Protein AF-A0A1A0XZ67-F1 (afdb_monomer)

Radius of gyration: 32.76 Å; Cα contacts (8 Å, |Δi|>4): 86; chains: 1; bounding box: 98×60×72 Å

Mean predicted aligned error: 19.77 Å

pLDDT: mean 73.3, std 22.04, range [30.59, 96.31]

Sequence (179 aa):
MGDPKLPPEQWRPLFDKIGVEFGYRPLATRINMDHTKVRRILRGDRTSHEAIKELADGLGIDPTEVYRLRGEEPVEPFTLPDEAGRLTGSERRVIRAMVRALLDARESGNAVEATPQPRTPGEAAESEKTQAADGRDQRQADHDLAARDTGGISESEQTRRDMDQQGEAPDPDGPEDGA

Structure (mmCIF, N/CA/C/O backbone):
data_AF-A0A1A0XZ67-F1
#
_entry.id   AF-A0A1A0XZ67-F1
#
loop_
_atom_site.group_PDB
_atom_site.id
_atom_site.type_symbol
_atom_site.label_atom_id
_atom_site.label_alt_id
_atom_site.label_comp_id
_atom_site.label_asym_id
_atom_site.label_entity_id
_atom_site.label_seq_id
_atom_site.pdbx_PDB_ins_code
_atom_site.Cartn_x
_atom_site.Cartn_y
_atom_site.Cartn_z
_atom_site.occupancy
_atom_site.B_iso_or_equiv
_atom_site.auth_seq_id
_atom_site.auth_comp_id
_atom_site.auth_asym_id
_atom_site.auth_atom_id
_atom_site.pdbx_PDB_model_num
ATOM 1 N N . MET A 1 1 ? 25.247 3.964 -8.276 1.00 49.88 1 MET A N 1
ATOM 2 C CA . MET A 1 1 ? 23.987 4.717 -8.086 1.00 49.88 1 MET A CA 1
ATOM 3 C C . MET A 1 1 ? 23.167 4.542 -9.350 1.00 49.88 1 MET A C 1
ATOM 5 O O . MET A 1 1 ? 23.701 4.820 -10.414 1.00 49.88 1 MET A O 1
ATOM 9 N N . GLY A 1 2 ? 21.963 3.974 -9.255 1.00 61.69 2 GLY A N 1
ATOM 10 C CA . GLY A 1 2 ? 21.109 3.720 -10.424 1.00 61.69 2 GLY A CA 1
ATOM 11 C C . GLY A 1 2 ? 20.555 5.010 -11.035 1.00 61.69 2 GLY A C 1
ATOM 12 O O . GLY A 1 2 ? 20.489 6.035 -10.355 1.00 61.69 2 GLY A O 1
ATOM 13 N N . ASP A 1 3 ? 20.164 4.959 -12.310 1.00 72.56 3 ASP A N 1
ATOM 14 C CA . ASP A 1 3 ? 19.536 6.093 -12.992 1.00 72.56 3 ASP A CA 1
ATOM 15 C C . ASP A 1 3 ? 18.168 6.389 -12.347 1.00 72.56 3 ASP A C 1
ATOM 17 O O . ASP A 1 3 ? 17.294 5.519 -12.342 1.00 72.56 3 ASP A O 1
ATOM 21 N N . PRO A 1 4 ? 17.925 7.601 -11.812 1.00 75.75 4 PRO A N 1
ATOM 22 C CA . PRO A 1 4 ? 16.644 7.944 -11.206 1.00 75.75 4 PRO A CA 1
ATOM 23 C C . PRO A 1 4 ? 15.463 7.852 -12.189 1.00 75.75 4 PRO A C 1
ATOM 25 O O . PRO A 1 4 ? 14.312 7.772 -11.756 1.00 75.75 4 PRO A O 1
ATOM 28 N N . LYS A 1 5 ? 15.696 7.855 -13.500 1.00 83.50 5 LYS A N 1
ATOM 29 C CA . LYS A 1 5 ? 14.629 7.707 -14.496 1.00 83.50 5 LYS A CA 1
ATOM 30 C C . LYS A 1 5 ? 14.173 6.261 -14.677 1.00 83.50 5 LYS A C 1
ATOM 32 O O . LYS A 1 5 ? 13.098 6.051 -15.237 1.00 83.50 5 LYS A O 1
ATOM 37 N N . LEU A 1 6 ? 14.931 5.291 -14.164 1.00 90.12 6 LEU A N 1
ATOM 38 C CA . LEU A 1 6 ? 14.630 3.868 -14.270 1.00 90.12 6 LEU A CA 1
ATOM 39 C C . LEU A 1 6 ? 14.206 3.267 -12.922 1.00 90.12 6 LEU A C 1
ATOM 41 O O . LEU A 1 6 ? 14.553 3.806 -11.862 1.00 90.12 6 LEU A O 1
ATOM 45 N N . PRO A 1 7 ? 13.415 2.179 -12.936 1.00 92.06 7 PRO A N 1
ATOM 46 C CA . PRO A 1 7 ? 13.161 1.375 -11.748 1.00 92.06 7 PRO A CA 1
ATOM 47 C C . PRO A 1 7 ? 14.463 0.825 -11.141 1.00 92.06 7 PRO A C 1
ATOM 49 O O . PRO A 1 7 ? 15.448 0.659 -11.861 1.00 92.06 7 PRO A O 1
ATOM 52 N N . PRO A 1 8 ? 14.498 0.509 -9.833 1.00 92.69 8 PRO A N 1
ATOM 53 C CA . PRO A 1 8 ? 15.630 -0.212 -9.255 1.00 92.69 8 PRO A CA 1
ATOM 54 C C . PRO A 1 8 ? 15.841 -1.575 -9.934 1.00 92.69 8 PRO A C 1
ATOM 56 O O . PRO A 1 8 ? 14.882 -2.282 -10.237 1.00 92.69 8 PRO A O 1
ATOM 59 N N . GLU A 1 9 ? 17.099 -1.971 -10.138 1.00 92.88 9 GLU A N 1
ATOM 60 C CA . GLU A 1 9 ? 17.476 -3.181 -10.894 1.00 92.88 9 GLU A CA 1
ATOM 61 C C . GLU A 1 9 ? 16.879 -4.482 -10.335 1.00 92.88 9 GLU A C 1
ATOM 63 O O . GLU A 1 9 ? 1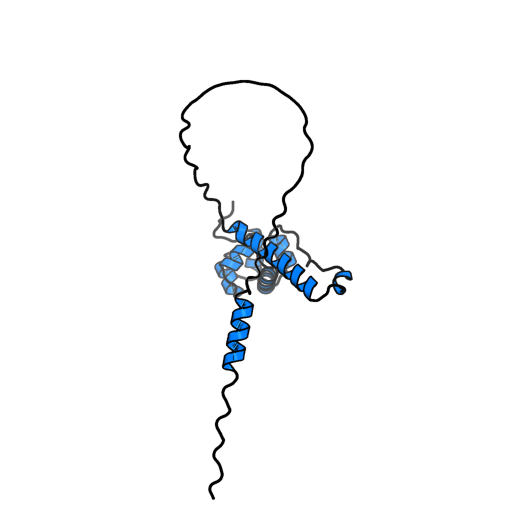6.603 -5.409 -11.091 1.00 92.88 9 GLU A O 1
ATOM 68 N N . GLN A 1 10 ? 16.594 -4.548 -9.031 1.00 92.94 10 GLN A N 1
ATOM 69 C CA . GLN A 1 10 ? 15.946 -5.713 -8.410 1.00 92.94 10 GLN A CA 1
ATOM 70 C C . GLN A 1 10 ? 14.553 -6.027 -8.983 1.00 92.94 10 GLN A C 1
ATOM 72 O O . GLN A 1 10 ? 14.088 -7.157 -8.868 1.00 92.94 10 GLN A O 1
ATOM 77 N N . TRP A 1 11 ? 13.907 -5.059 -9.641 1.00 94.06 11 TRP A N 1
ATOM 78 C CA . TRP A 1 11 ? 12.626 -5.251 -10.320 1.00 94.06 11 TRP A CA 1
ATOM 79 C C . TRP A 1 11 ? 12.764 -5.850 -11.721 1.00 94.06 11 TRP A C 1
ATOM 81 O O . TRP A 1 11 ? 11.788 -6.382 -12.244 1.00 94.06 11 TRP A O 1
ATOM 91 N N . ARG A 1 12 ? 13.951 -5.787 -12.338 1.00 94.25 12 ARG A N 1
ATOM 92 C CA . ARG A 1 12 ? 14.180 -6.175 -13.738 1.00 94.25 12 ARG A CA 1
ATOM 93 C C . ARG A 1 12 ? 13.675 -7.581 -14.095 1.00 94.25 12 ARG A C 1
ATOM 95 O O . ARG A 1 12 ? 12.972 -7.688 -15.096 1.00 94.25 12 ARG A O 1
ATOM 102 N N . PRO A 1 13 ? 13.879 -8.625 -13.264 1.00 94.31 13 PRO A N 1
ATOM 103 C CA . PRO A 1 13 ? 13.364 -9.961 -13.571 1.00 94.31 13 PRO A CA 1
ATOM 104 C C . PRO A 1 13 ? 11.838 -10.012 -13.734 1.00 94.31 13 PRO A C 1
ATOM 106 O O . PRO A 1 13 ? 11.321 -10.821 -14.501 1.00 94.31 13 PRO A O 1
ATOM 109 N N . LEU A 1 14 ? 11.101 -9.147 -13.027 1.00 94.06 14 LEU A N 1
ATOM 110 C CA . LEU A 1 14 ? 9.646 -9.076 -13.142 1.00 94.06 14 LEU A CA 1
ATOM 111 C C . LEU A 1 14 ? 9.210 -8.400 -14.441 1.00 94.06 14 LEU A C 1
ATOM 113 O O . LEU A 1 14 ? 8.242 -8.853 -15.043 1.00 94.06 14 LEU A O 1
ATOM 117 N N . PHE A 1 15 ? 9.938 -7.377 -14.896 1.00 94.31 15 PHE A N 1
ATOM 118 C CA . PHE A 1 15 ? 9.707 -6.728 -16.192 1.00 94.31 15 PHE A CA 1
ATOM 119 C C . PHE A 1 15 ? 9.935 -7.695 -17.355 1.00 94.31 15 PHE A C 1
ATOM 121 O O . PHE A 1 15 ? 9.087 -7.798 -18.244 1.00 94.31 15 PHE A O 1
ATOM 128 N N . ASP A 1 16 ? 11.029 -8.456 -17.297 1.00 94.00 16 ASP A N 1
ATOM 129 C CA . ASP A 1 16 ? 11.356 -9.466 -18.304 1.00 94.00 16 ASP A CA 1
ATOM 130 C C . ASP A 1 16 ? 10.282 -10.566 -18.343 1.00 94.00 16 ASP A C 1
ATOM 132 O O . ASP A 1 16 ? 9.821 -10.954 -19.417 1.00 94.00 16 ASP A O 1
ATOM 136 N N . LYS A 1 17 ? 9.807 -11.014 -17.171 1.00 92.56 17 LYS A N 1
ATOM 137 C CA . LYS A 1 17 ? 8.749 -12.031 -17.046 1.00 92.56 17 LYS A CA 1
ATOM 138 C C . LYS A 1 17 ? 7.426 -11.599 -17.684 1.00 92.56 17 LYS A C 1
ATOM 140 O O . LYS A 1 17 ? 6.750 -12.426 -18.292 1.00 92.56 17 LYS A O 1
ATOM 145 N N . ILE A 1 18 ? 7.038 -10.333 -17.534 1.00 91.88 18 ILE A N 1
ATOM 146 C CA . ILE A 1 18 ? 5.790 -9.804 -18.111 1.00 91.88 18 ILE A CA 1
ATOM 147 C C . ILE A 1 18 ? 5.964 -9.273 -19.543 1.00 91.88 18 ILE A C 1
ATOM 149 O O . ILE A 1 18 ? 4.979 -8.840 -20.145 1.00 91.88 18 ILE A O 1
ATOM 153 N N . GLY A 1 19 ? 7.189 -9.304 -20.081 1.00 92.38 19 GLY A N 1
ATOM 154 C CA . GLY A 1 19 ? 7.512 -8.872 -21.441 1.00 92.38 19 GLY A CA 1
ATOM 155 C C . GLY A 1 19 ? 7.352 -7.368 -21.667 1.00 92.38 19 GLY A C 1
ATOM 156 O O . GLY A 1 19 ? 6.900 -6.959 -22.735 1.00 92.38 19 GLY A O 1
ATOM 157 N N . VAL A 1 20 ? 7.667 -6.542 -20.665 1.00 93.94 20 VAL A N 1
ATOM 158 C CA . VAL A 1 20 ? 7.523 -5.078 -20.731 1.00 93.94 20 VAL A CA 1
ATOM 159 C C . VAL A 1 20 ? 8.888 -4.404 -20.680 1.00 93.94 20 VAL A C 1
ATOM 161 O O . VAL A 1 20 ? 9.771 -4.823 -19.936 1.00 93.94 20 VAL A O 1
ATOM 164 N N . GLU A 1 21 ? 9.049 -3.324 -21.447 1.00 94.62 21 GLU A N 1
ATOM 165 C CA . GLU A 1 21 ? 10.255 -2.496 -21.414 1.00 94.62 21 GLU A CA 1
ATOM 166 C C . GLU A 1 21 ? 10.559 -2.003 -19.989 1.00 94.62 21 GLU A C 1
ATOM 168 O O . GLU A 1 21 ? 9.669 -1.558 -19.259 1.00 94.62 21 GLU A O 1
ATOM 173 N N . PHE A 1 22 ? 11.832 -2.057 -19.595 1.00 94.81 22 PHE A N 1
ATOM 174 C CA . PHE A 1 22 ? 12.264 -1.654 -18.262 1.00 94.81 22 PHE A CA 1
ATOM 175 C C . PHE A 1 22 ? 12.096 -0.144 -18.045 1.00 94.81 22 PHE A C 1
ATOM 177 O O . PHE A 1 22 ? 12.939 0.663 -18.429 1.00 94.81 22 PHE A O 1
ATOM 184 N N . GLY A 1 23 ? 10.991 0.247 -17.410 1.00 94.44 23 GLY A N 1
ATOM 185 C CA . GLY A 1 23 ? 10.649 1.646 -17.184 1.00 94.44 23 GLY A CA 1
ATOM 186 C C . GLY A 1 23 ? 9.341 1.833 -16.416 1.00 94.44 23 GLY A C 1
ATOM 187 O O . GLY A 1 23 ? 8.429 1.015 -16.489 1.00 94.44 23 GLY A O 1
ATOM 188 N N . TYR A 1 24 ? 9.197 2.957 -15.710 1.00 94.81 24 TYR A N 1
ATOM 189 C CA . TYR A 1 24 ? 7.980 3.231 -14.932 1.00 94.81 24 TYR A CA 1
ATOM 190 C C . TYR A 1 24 ? 6.725 3.365 -15.805 1.00 94.81 24 TYR A C 1
ATOM 192 O O . TYR A 1 24 ? 5.672 2.846 -15.449 1.00 94.81 24 TYR A O 1
ATOM 200 N N . ARG A 1 25 ? 6.827 4.059 -16.947 1.00 94.81 25 ARG A N 1
ATOM 201 C CA . ARG A 1 25 ? 5.690 4.300 -17.852 1.00 94.81 25 ARG A CA 1
ATOM 202 C C . ARG A 1 25 ? 5.215 3.029 -18.568 1.00 94.81 25 ARG A C 1
ATOM 204 O O . ARG A 1 25 ? 4.017 2.773 -18.499 1.00 94.81 25 ARG A O 1
ATOM 211 N N . PRO A 1 26 ? 6.097 2.217 -19.187 1.00 94.81 26 PRO A N 1
ATOM 212 C CA . PRO A 1 26 ? 5.684 0.943 -19.774 1.00 94.81 26 PRO A CA 1
ATOM 213 C C . PRO A 1 26 ? 4.949 0.039 -18.778 1.00 94.81 26 PRO A C 1
ATOM 215 O O . PRO A 1 26 ? 3.885 -0.490 -19.099 1.00 94.81 26 PRO A O 1
ATOM 218 N N . LEU A 1 27 ? 5.462 -0.076 -17.545 1.00 95.00 27 LEU A N 1
ATOM 219 C CA . LEU A 1 27 ? 4.806 -0.858 -16.496 1.00 95.00 27 LEU A CA 1
ATOM 220 C C . LEU A 1 27 ? 3.437 -0.283 -16.127 1.00 95.00 27 LEU A C 1
ATOM 222 O O . LEU A 1 27 ? 2.455 -1.016 -16.111 1.00 95.00 27 LEU A O 1
ATOM 226 N N . ALA A 1 28 ? 3.368 1.024 -15.877 1.00 95.38 28 ALA A N 1
ATOM 227 C CA . ALA A 1 28 ? 2.136 1.732 -15.540 1.00 95.38 28 ALA A CA 1
ATOM 228 C C . ALA A 1 28 ? 1.026 1.502 -16.575 1.00 95.38 28 ALA A C 1
ATOM 230 O O . ALA A 1 28 ? -0.094 1.147 -16.214 1.00 95.38 28 ALA A O 1
ATOM 231 N N . THR A 1 29 ? 1.356 1.609 -17.865 1.00 95.62 29 THR A N 1
ATOM 232 C CA . THR A 1 29 ? 0.424 1.308 -18.958 1.00 95.62 29 THR A CA 1
ATOM 233 C C . THR A 1 29 ? 0.006 -0.162 -18.963 1.00 95.62 29 THR A C 1
ATOM 235 O O . THR A 1 29 ? -1.172 -0.454 -19.148 1.00 95.62 29 THR A O 1
ATOM 238 N N . ARG A 1 30 ? 0.937 -1.095 -18.725 1.00 94.06 30 ARG A N 1
ATOM 239 C CA . ARG A 1 30 ? 0.648 -2.537 -18.730 1.00 94.06 30 ARG A CA 1
ATOM 240 C C . ARG A 1 30 ? -0.345 -2.959 -17.646 1.00 94.06 30 ARG A C 1
ATOM 242 O O . ARG A 1 30 ? -1.133 -3.875 -17.893 1.00 94.06 30 ARG A O 1
ATOM 249 N N . ILE A 1 31 ? -0.258 -2.348 -16.467 1.00 93.94 31 ILE A N 1
ATOM 250 C CA . ILE A 1 31 ? -1.072 -2.695 -15.290 1.00 93.94 31 ILE A CA 1
ATOM 251 C C . ILE A 1 31 ? -2.217 -1.704 -15.041 1.00 93.94 31 ILE A C 1
ATOM 253 O O . ILE A 1 31 ? -2.934 -1.846 -14.059 1.00 93.94 31 ILE A O 1
ATOM 257 N N . ASN A 1 32 ? -2.391 -0.709 -15.920 1.00 94.31 32 ASN A N 1
ATOM 258 C CA . ASN A 1 32 ? -3.388 0.357 -15.798 1.00 94.31 32 ASN A CA 1
ATOM 259 C C . ASN A 1 32 ? -3.324 1.126 -14.459 1.00 94.31 32 ASN A C 1
ATOM 261 O O . ASN A 1 32 ? -4.346 1.442 -13.856 1.00 94.31 32 ASN A O 1
ATOM 265 N N . MET A 1 33 ? -2.112 1.441 -14.002 1.00 94.06 33 MET A N 1
ATOM 266 C CA . MET A 1 33 ? -1.864 2.225 -12.788 1.00 94.06 33 MET A CA 1
ATOM 267 C C . MET A 1 33 ? -1.212 3.561 -13.157 1.00 94.06 33 MET A C 1
ATOM 269 O O . MET A 1 33 ? -0.465 3.640 -14.128 1.00 94.06 33 MET A O 1
ATOM 273 N N . ASP A 1 34 ? -1.439 4.620 -12.374 1.00 94.44 34 ASP A N 1
ATOM 274 C CA . ASP A 1 34 ? -0.720 5.882 -12.575 1.00 94.44 34 ASP A CA 1
ATOM 275 C C . ASP A 1 34 ? 0.809 5.702 -12.454 1.00 94.44 34 ASP A C 1
ATOM 277 O O . ASP A 1 34 ? 1.326 5.098 -11.512 1.00 94.44 34 ASP A O 1
ATOM 281 N N . HIS A 1 35 ? 1.557 6.277 -13.397 1.00 93.19 35 HIS A N 1
ATOM 282 C CA . HIS A 1 35 ? 3.012 6.129 -13.466 1.00 93.19 35 HIS A CA 1
ATOM 283 C C . HIS A 1 35 ? 3.764 6.757 -12.284 1.00 93.19 35 HIS A C 1
ATOM 285 O O . HIS A 1 35 ? 4.846 6.284 -11.925 1.00 93.19 35 HIS A O 1
ATOM 291 N N . THR A 1 36 ? 3.206 7.800 -11.664 1.00 92.06 36 THR A N 1
ATOM 292 C CA . THR A 1 36 ? 3.773 8.413 -10.458 1.00 92.06 36 THR A CA 1
ATOM 293 C C . THR A 1 36 ? 3.568 7.483 -9.269 1.00 92.06 36 THR A C 1
ATOM 295 O O . THR A 1 36 ? 4.503 7.265 -8.499 1.00 92.06 36 THR A O 1
ATOM 298 N N . LYS A 1 37 ? 2.384 6.863 -9.164 1.00 93.31 37 LYS A N 1
ATOM 299 C CA . LYS A 1 37 ? 2.076 5.825 -8.167 1.00 93.31 37 LYS A CA 1
ATOM 300 C C . LYS A 1 37 ? 3.014 4.621 -8.307 1.00 93.31 37 LYS A C 1
ATOM 302 O O . LYS A 1 37 ? 3.632 4.233 -7.320 1.00 93.31 37 LYS A O 1
ATOM 307 N N . VAL A 1 38 ? 3.215 4.107 -9.524 1.00 94.62 38 VAL A N 1
ATOM 308 C CA . VAL A 1 38 ? 4.187 3.035 -9.817 1.00 94.62 38 VAL A CA 1
ATOM 309 C C . VAL A 1 38 ? 5.593 3.438 -9.371 1.00 94.62 38 VAL A C 1
ATOM 311 O O . VAL A 1 38 ? 6.228 2.722 -8.599 1.00 94.62 38 VAL A O 1
ATOM 314 N N . ARG A 1 39 ? 6.072 4.620 -9.781 1.00 93.56 39 ARG A N 1
ATOM 315 C CA . ARG A 1 39 ? 7.391 5.127 -9.376 1.00 93.56 39 ARG A CA 1
ATOM 316 C C . ARG A 1 39 ? 7.555 5.185 -7.858 1.00 93.56 39 ARG A C 1
ATOM 318 O O . ARG A 1 39 ? 8.607 4.786 -7.364 1.00 93.56 39 ARG A O 1
ATOM 325 N N . ARG A 1 40 ? 6.529 5.656 -7.146 1.00 92.25 40 ARG A N 1
ATOM 326 C CA . ARG A 1 40 ? 6.504 5.746 -5.682 1.00 92.25 40 ARG A CA 1
ATOM 327 C C . ARG A 1 40 ? 6.654 4.356 -5.055 1.00 92.25 40 ARG A C 1
ATOM 329 O O . ARG A 1 40 ? 7.550 4.134 -4.247 1.00 92.25 40 ARG A O 1
ATOM 336 N N . ILE A 1 41 ? 5.846 3.390 -5.497 1.00 94.12 41 ILE A N 1
ATOM 337 C CA . ILE A 1 41 ? 5.873 2.026 -4.948 1.00 94.12 41 ILE A CA 1
ATOM 338 C C . ILE A 1 41 ? 7.234 1.352 -5.184 1.00 94.12 41 ILE A C 1
ATOM 340 O O . ILE A 1 41 ? 7.833 0.852 -4.235 1.00 94.12 41 ILE A O 1
ATOM 344 N N . LEU A 1 42 ? 7.753 1.357 -6.419 1.00 93.62 42 LEU A N 1
ATOM 345 C CA . LEU A 1 42 ? 8.987 0.624 -6.756 1.00 93.62 42 LEU A CA 1
ATOM 346 C C . LEU A 1 42 ? 10.231 1.179 -6.049 1.00 93.62 42 LEU A C 1
ATOM 348 O O . LEU A 1 42 ? 11.219 0.462 -5.896 1.00 93.62 42 LEU A O 1
ATOM 352 N N . ARG A 1 43 ? 10.196 2.448 -5.633 1.00 90.69 43 ARG A N 1
ATOM 353 C CA . ARG A 1 43 ? 11.294 3.114 -4.922 1.00 90.69 43 ARG A CA 1
ATOM 354 C C . ARG A 1 43 ? 11.273 2.930 -3.412 1.00 90.69 43 ARG A C 1
ATOM 356 O O . ARG A 1 43 ? 12.223 3.349 -2.762 1.00 90.69 43 ARG A O 1
ATOM 363 N N . GLY A 1 44 ? 10.223 2.332 -2.859 1.00 87.56 44 GLY A N 1
ATOM 364 C CA . GLY A 1 44 ? 10.069 2.272 -1.408 1.00 87.56 44 GLY A CA 1
ATOM 365 C C . GLY A 1 44 ? 9.449 3.526 -0.795 1.00 87.56 44 GLY A C 1
ATOM 366 O O . GLY A 1 44 ? 9.369 3.631 0.426 1.00 87.56 44 GLY A O 1
ATOM 367 N N . ASP A 1 45 ? 8.973 4.474 -1.606 1.00 86.56 45 ASP A N 1
ATOM 368 C CA . ASP A 1 45 ? 8.279 5.642 -1.076 1.00 86.56 45 ASP A CA 1
ATOM 369 C C . ASP A 1 45 ? 6.933 5.215 -0.461 1.00 86.56 45 ASP A C 1
ATOM 371 O O . ASP A 1 45 ? 6.308 4.226 -0.860 1.00 86.56 45 ASP A O 1
ATOM 375 N N . ARG A 1 46 ? 6.450 5.988 0.519 1.00 79.94 46 ARG A N 1
ATOM 376 C CA . ARG A 1 46 ? 5.240 5.634 1.277 1.00 79.94 46 ARG A CA 1
ATOM 377 C C . ARG A 1 46 ? 4.043 5.460 0.355 1.00 79.94 46 ARG A C 1
ATOM 379 O O . ARG A 1 46 ? 3.716 6.341 -0.434 1.00 79.94 46 ARG A O 1
ATOM 386 N N . THR A 1 47 ? 3.346 4.345 0.503 1.00 86.69 47 THR A N 1
ATOM 387 C CA . THR A 1 47 ? 2.176 4.014 -0.304 1.00 86.69 47 THR A CA 1
ATOM 388 C C . THR A 1 47 ? 1.194 3.171 0.506 1.00 86.69 47 THR A C 1
ATOM 390 O O . THR A 1 47 ? 1.569 2.602 1.532 1.00 86.69 47 THR A O 1
ATOM 393 N N . SER A 1 48 ? -0.068 3.116 0.081 1.00 86.38 48 SER A N 1
ATOM 394 C CA . SER A 1 48 ? -1.075 2.302 0.762 1.00 86.38 48 SER A CA 1
ATOM 395 C C . SER A 1 48 ? -0.850 0.811 0.496 1.00 86.38 48 SER A C 1
ATOM 397 O O . SER A 1 48 ? -0.321 0.423 -0.547 1.00 86.38 48 SER A O 1
ATOM 399 N N . HIS A 1 49 ? -1.293 -0.037 1.427 1.00 87.12 49 HIS A N 1
ATOM 400 C CA . HIS A 1 49 ? -1.290 -1.489 1.230 1.00 87.12 49 HIS A CA 1
ATOM 401 C C . HIS A 1 49 ? -2.115 -1.897 -0.005 1.00 87.12 49 HIS A C 1
ATOM 403 O O . HIS A 1 49 ? -1.710 -2.764 -0.770 1.00 87.12 49 HIS A O 1
ATOM 409 N N . GLU A 1 50 ? -3.225 -1.202 -0.264 1.00 89.38 50 GLU A N 1
ATOM 410 C CA . GLU A 1 50 ? -4.055 -1.414 -1.455 1.00 89.38 50 GLU A CA 1
ATOM 411 C C . GLU A 1 50 ? -3.295 -1.134 -2.760 1.00 89.38 50 GLU A C 1
ATOM 413 O O . GLU A 1 50 ? -3.366 -1.924 -3.694 1.00 89.38 50 GLU A O 1
ATOM 418 N N . ALA A 1 51 ? -2.491 -0.067 -2.810 1.00 91.81 51 ALA A N 1
ATOM 419 C CA . ALA A 1 51 ? -1.653 0.240 -3.968 1.00 91.81 51 ALA A CA 1
ATOM 420 C C . ALA A 1 51 ? -0.578 -0.829 -4.224 1.00 91.81 51 ALA A C 1
ATOM 422 O O . ALA A 1 51 ? -0.237 -1.106 -5.371 1.00 91.81 51 ALA A O 1
ATOM 423 N N . ILE A 1 52 ? -0.035 -1.416 -3.156 1.00 92.69 52 ILE A N 1
ATOM 424 C CA . ILE A 1 52 ? 0.927 -2.522 -3.241 1.00 92.69 52 ILE A CA 1
ATOM 425 C C . ILE A 1 52 ? 0.246 -3.772 -3.778 1.00 92.69 52 ILE A C 1
ATOM 427 O O . ILE A 1 52 ? 0.799 -4.427 -4.657 1.00 92.69 52 ILE A O 1
ATOM 431 N N . LYS A 1 53 ? -0.959 -4.068 -3.287 1.00 92.88 53 LYS A N 1
ATOM 432 C CA . LYS A 1 53 ? -1.763 -5.189 -3.763 1.00 92.88 53 LYS A CA 1
ATOM 433 C C . LYS A 1 53 ? -2.102 -5.048 -5.246 1.00 92.88 53 LYS A C 1
ATOM 435 O O . LYS A 1 53 ? -1.840 -5.964 -6.007 1.00 92.88 53 LYS A O 1
ATOM 440 N N . GLU A 1 54 ? -2.565 -3.876 -5.670 1.00 94.62 54 GLU A N 1
ATOM 441 C CA . GLU A 1 54 ? -2.861 -3.580 -7.077 1.00 94.62 54 GLU A CA 1
ATOM 442 C C . GLU A 1 54 ? -1.627 -3.770 -7.983 1.00 94.62 54 GLU A C 1
ATOM 444 O O . GLU A 1 54 ? -1.723 -4.357 -9.060 1.00 94.62 54 GLU A O 1
ATOM 449 N N . LEU A 1 55 ? -0.442 -3.331 -7.532 1.00 95.06 55 LEU A N 1
ATOM 450 C CA . LEU A 1 55 ? 0.810 -3.565 -8.258 1.00 95.06 55 LEU A CA 1
ATOM 451 C C . LEU A 1 55 ? 1.154 -5.060 -8.321 1.00 95.06 55 LEU A C 1
ATOM 453 O O . LEU A 1 55 ? 1.550 -5.550 -9.377 1.00 95.06 55 LEU A O 1
ATOM 457 N N . ALA A 1 56 ? 1.031 -5.770 -7.199 1.00 94.69 56 ALA A N 1
ATOM 458 C CA . ALA A 1 56 ? 1.329 -7.194 -7.098 1.00 94.69 56 ALA A CA 1
ATOM 459 C C . ALA A 1 56 ? 0.417 -8.023 -8.015 1.00 94.69 56 ALA A C 1
ATOM 461 O O . ALA A 1 56 ? 0.913 -8.850 -8.783 1.00 94.69 56 ALA A O 1
ATOM 462 N N . ASP A 1 57 ? -0.881 -7.713 -8.023 1.00 95.06 57 ASP A N 1
ATOM 463 C CA . ASP A 1 57 ? -1.879 -8.314 -8.908 1.00 95.06 57 ASP A CA 1
ATOM 464 C C . ASP A 1 57 ? -1.518 -8.063 -10.385 1.00 95.06 57 ASP A C 1
ATOM 466 O O . ASP A 1 57 ? -1.514 -8.990 -11.197 1.00 95.06 57 ASP A O 1
ATOM 470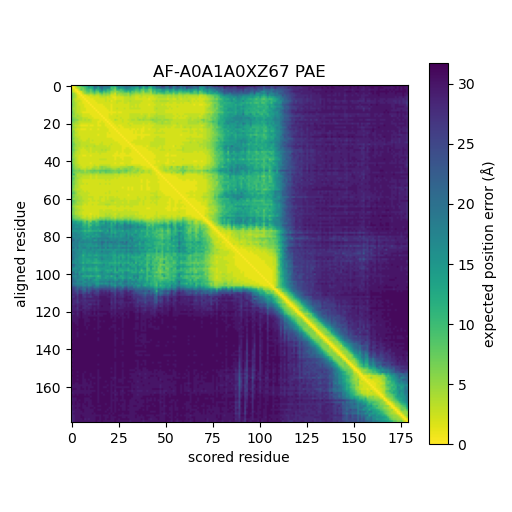 N N . GLY A 1 58 ? -1.122 -6.832 -10.733 1.00 92.69 58 GLY A N 1
ATOM 471 C CA . GLY A 1 58 ? -0.687 -6.476 -12.089 1.00 92.69 58 GLY A CA 1
ATOM 472 C C . GLY A 1 58 ? 0.601 -7.176 -12.547 1.00 92.69 58 GLY A C 1
ATOM 473 O O . GLY A 1 58 ? 0.776 -7.438 -13.739 1.00 92.69 58 GLY A O 1
ATOM 474 N N . LEU A 1 59 ? 1.494 -7.500 -11.610 1.00 93.50 59 LEU A N 1
ATOM 475 C CA . LEU A 1 59 ? 2.742 -8.231 -11.853 1.00 93.50 59 LEU A CA 1
ATOM 476 C C . LEU A 1 59 ? 2.580 -9.759 -11.741 1.00 93.50 59 LEU A C 1
ATOM 478 O O . LEU A 1 59 ? 3.498 -10.500 -12.104 1.00 93.50 59 LEU A O 1
ATOM 482 N N . GLY A 1 60 ? 1.435 -10.240 -11.248 1.00 93.19 60 GLY A N 1
ATOM 483 C CA . GLY A 1 60 ? 1.188 -11.658 -10.986 1.00 93.19 60 GLY A CA 1
ATOM 484 C C . GLY A 1 60 ? 2.120 -12.237 -9.917 1.00 93.19 60 GLY A C 1
ATOM 485 O O . GLY A 1 60 ? 2.663 -13.332 -10.099 1.00 93.19 60 GLY A O 1
ATOM 486 N N . ILE A 1 61 ? 2.358 -11.482 -8.842 1.00 94.12 61 ILE A N 1
ATOM 487 C CA . ILE A 1 61 ? 3.168 -11.882 -7.681 1.00 94.12 61 ILE A CA 1
ATOM 488 C C . ILE A 1 61 ? 2.392 -11.662 -6.381 1.00 94.12 61 ILE A C 1
ATOM 490 O O . ILE A 1 61 ? 1.382 -10.967 -6.361 1.00 94.12 61 ILE A O 1
ATOM 494 N N . ASP A 1 62 ? 2.884 -12.233 -5.283 1.00 93.25 62 ASP A N 1
ATOM 495 C CA . ASP A 1 62 ? 2.321 -11.987 -3.956 1.00 93.25 62 ASP A CA 1
ATOM 496 C C . ASP A 1 62 ? 2.708 -10.582 -3.433 1.00 93.25 62 ASP A C 1
ATOM 498 O O . ASP A 1 62 ? 3.849 -10.153 -3.639 1.00 93.25 62 ASP A O 1
ATOM 502 N N . PRO A 1 63 ? 1.822 -9.852 -2.725 1.00 91.19 63 PRO A N 1
ATOM 503 C CA . PRO A 1 63 ? 2.149 -8.552 -2.131 1.00 91.19 63 PRO A CA 1
ATOM 504 C C . PRO A 1 63 ? 3.378 -8.570 -1.209 1.00 91.19 63 PRO A C 1
ATOM 506 O O . PRO A 1 63 ? 4.117 -7.588 -1.153 1.00 91.19 63 PRO A O 1
ATOM 509 N N . THR A 1 64 ? 3.645 -9.683 -0.523 1.00 90.38 64 THR A N 1
ATOM 510 C CA . THR A 1 64 ? 4.831 -9.884 0.329 1.00 90.38 64 THR A CA 1
ATOM 511 C C . THR A 1 64 ? 6.125 -9.747 -0.474 1.00 90.38 64 THR A C 1
ATOM 513 O O . THR A 1 64 ? 7.108 -9.182 0.006 1.00 90.38 64 THR A O 1
ATOM 516 N N . GLU A 1 65 ? 6.116 -10.191 -1.732 1.00 91.00 65 GLU A N 1
ATOM 517 C CA . GLU A 1 65 ? 7.267 -10.096 -2.627 1.00 91.00 65 GLU A CA 1
ATOM 518 C C . GLU A 1 65 ? 7.561 -8.643 -3.022 1.00 91.00 65 GLU A C 1
ATOM 520 O O . GLU A 1 65 ? 8.722 -8.257 -3.139 1.00 91.00 65 GLU A O 1
ATOM 525 N N . VAL A 1 66 ? 6.528 -7.799 -3.142 1.00 92.12 66 VAL A N 1
ATOM 526 C CA . VAL A 1 66 ? 6.694 -6.351 -3.358 1.00 92.12 66 VAL A CA 1
ATOM 527 C C . VAL A 1 66 ? 7.393 -5.697 -2.166 1.00 92.12 66 VAL A C 1
ATOM 529 O O . VAL A 1 66 ? 8.290 -4.882 -2.372 1.00 92.12 66 VAL A O 1
ATOM 532 N N . TYR A 1 67 ? 7.032 -6.058 -0.930 1.00 90.38 67 TYR A N 1
ATOM 533 C CA . TYR A 1 67 ? 7.722 -5.563 0.269 1.00 90.38 67 TYR A CA 1
ATOM 534 C C . TYR A 1 67 ? 9.180 -6.030 0.310 1.00 90.38 67 TYR A C 1
ATOM 536 O O . TYR A 1 67 ? 10.085 -5.204 0.449 1.00 90.38 67 TYR A O 1
ATOM 544 N N . ARG A 1 68 ? 9.428 -7.319 0.048 1.00 90.50 68 ARG A N 1
ATOM 545 C CA . ARG A 1 68 ? 10.783 -7.884 -0.028 1.00 90.50 68 ARG A CA 1
ATOM 546 C C . ARG A 1 68 ? 11.646 -7.160 -1.062 1.00 90.50 68 ARG A C 1
ATOM 548 O O . ARG A 1 68 ? 12.780 -6.786 -0.771 1.00 90.50 68 ARG A O 1
ATOM 555 N N . LEU A 1 69 ? 11.103 -6.919 -2.255 1.00 91.38 69 LEU A N 1
ATOM 556 C CA . LEU A 1 69 ? 11.771 -6.176 -3.325 1.00 91.38 69 LEU A CA 1
ATOM 557 C C . LEU A 1 69 ? 11.934 -4.692 -3.019 1.00 91.38 69 LEU A C 1
ATOM 559 O O . LEU A 1 69 ? 12.710 -4.036 -3.696 1.00 91.38 69 LEU A O 1
ATOM 563 N N . ARG A 1 70 ? 11.246 -4.137 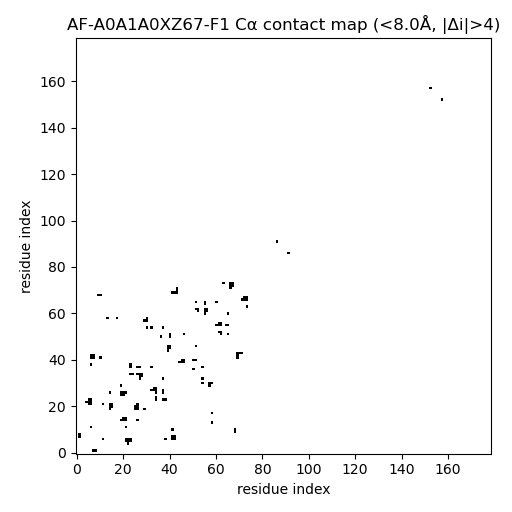-2.024 1.00 90.19 70 ARG A N 1
ATOM 564 C CA . ARG A 1 70 ? 11.508 -2.783 -1.517 1.00 90.19 70 ARG A CA 1
ATOM 565 C C . ARG A 1 70 ? 12.554 -2.763 -0.402 1.00 90.19 70 ARG A C 1
ATOM 567 O O . ARG A 1 70 ? 12.967 -1.683 0.002 1.00 90.19 70 ARG A O 1
ATOM 574 N N . GLY A 1 71 ? 12.998 -3.928 0.074 1.00 86.50 71 GLY A N 1
ATOM 575 C CA . GLY A 1 71 ? 13.813 -4.035 1.284 1.00 86.50 71 GLY A CA 1
ATOM 576 C C . GLY A 1 71 ? 13.024 -3.705 2.555 1.00 86.50 71 GLY A C 1
ATOM 577 O O . GLY A 1 71 ? 13.619 -3.347 3.566 1.00 86.50 71 GLY A O 1
ATOM 578 N N . GLU A 1 72 ? 11.695 -3.790 2.494 1.00 83.50 72 GLU A N 1
ATOM 579 C CA . GLU A 1 72 ? 10.795 -3.578 3.623 1.00 83.50 72 GLU A CA 1
ATOM 580 C C . GLU A 1 72 ? 10.350 -4.931 4.176 1.00 83.50 72 GLU A C 1
ATOM 582 O O . GLU A 1 72 ? 10.064 -5.861 3.416 1.00 83.50 72 GLU A O 1
ATOM 587 N N . GLU A 1 73 ? 10.262 -5.044 5.501 1.00 75.56 73 GLU A N 1
ATOM 588 C CA . GLU A 1 73 ? 9.580 -6.192 6.088 1.00 75.56 73 GLU A CA 1
ATOM 589 C C . GLU A 1 73 ? 8.076 -6.096 5.791 1.00 75.56 73 GLU A C 1
ATOM 591 O O . GLU A 1 73 ? 7.491 -5.011 5.912 1.00 75.56 73 GLU A O 1
ATOM 596 N N . PRO A 1 74 ? 7.434 -7.205 5.383 1.00 69.44 74 PRO A N 1
ATOM 597 C CA . PRO A 1 74 ? 5.993 -7.242 5.197 1.00 69.44 74 PRO A CA 1
ATOM 598 C C . PRO A 1 74 ? 5.310 -6.845 6.503 1.00 69.44 74 PRO A C 1
ATOM 600 O O . PRO A 1 74 ? 5.473 -7.502 7.529 1.00 69.44 74 PRO A O 1
ATOM 603 N N . VAL A 1 75 ? 4.549 -5.753 6.476 1.00 71.06 75 VAL A N 1
ATOM 604 C CA . VAL A 1 75 ? 3.788 -5.332 7.651 1.00 71.06 75 VAL A CA 1
ATOM 605 C C . VAL A 1 75 ? 2.517 -6.165 7.695 1.00 71.06 75 VAL A C 1
ATOM 607 O O . VAL A 1 75 ? 1.628 -5.986 6.858 1.00 71.06 75 VAL A O 1
ATOM 610 N N . GLU A 1 76 ? 2.430 -7.073 8.662 1.00 70.56 76 GLU A N 1
ATOM 611 C CA . GLU A 1 76 ? 1.180 -7.771 8.941 1.00 70.56 76 GLU A CA 1
ATOM 612 C C . GLU A 1 76 ? 0.084 -6.756 9.305 1.00 70.56 76 GLU A C 1
ATOM 614 O O . GLU A 1 76 ? 0.351 -5.776 10.015 1.00 70.56 76 GLU A O 1
ATOM 619 N N . PRO A 1 77 ? -1.161 -6.955 8.831 1.00 74.44 77 PRO A N 1
ATOM 620 C CA . PRO A 1 77 ? -2.273 -6.113 9.232 1.00 74.44 77 PRO A CA 1
ATOM 621 C C . PRO A 1 77 ? -2.380 -6.060 10.755 1.00 74.44 77 PRO A C 1
ATOM 623 O O . PRO A 1 77 ? -2.527 -7.084 11.424 1.00 74.44 77 PRO A O 1
ATOM 626 N N . PHE A 1 78 ? -2.338 -4.847 11.305 1.00 80.44 78 PHE A N 1
ATOM 627 C CA . PHE A 1 78 ? -2.555 -4.664 12.730 1.00 80.44 78 PHE A CA 1
ATOM 628 C C . PHE A 1 78 ? -3.985 -5.084 13.072 1.00 80.44 78 PHE A C 1
ATOM 630 O O . PHE A 1 78 ? -4.955 -4.417 12.700 1.00 80.44 78 PHE A O 1
ATOM 637 N N . THR A 1 79 ? -4.099 -6.210 13.769 1.00 84.19 79 THR A N 1
ATOM 638 C CA . THR A 1 79 ? -5.378 -6.761 14.200 1.00 84.19 79 THR A CA 1
ATOM 639 C C . THR A 1 79 ? -5.611 -6.337 15.639 1.00 84.19 79 THR A C 1
ATOM 641 O O . THR A 1 79 ? -4.725 -6.459 16.484 1.00 84.19 79 THR A O 1
ATOM 644 N N . LEU A 1 80 ? -6.792 -5.789 15.915 1.00 85.38 80 LEU A N 1
ATOM 645 C CA . LEU A 1 80 ? -7.146 -5.429 17.280 1.00 85.38 80 LEU A CA 1
ATOM 646 C C . LEU A 1 80 ? -7.320 -6.703 18.120 1.00 85.38 80 LEU A C 1
ATOM 648 O O . LEU A 1 80 ? -7.852 -7.685 17.602 1.00 85.38 80 LEU A O 1
ATOM 652 N N . PRO A 1 81 ? -6.905 -6.685 19.396 1.00 89.06 81 PRO A N 1
ATOM 653 C CA . PRO A 1 81 ? -7.107 -7.817 20.289 1.00 89.06 81 PRO A CA 1
ATOM 654 C C . PRO A 1 81 ? -8.606 -8.044 20.544 1.00 89.06 81 PRO A C 1
ATOM 656 O O . PRO A 1 81 ? -9.412 -7.121 20.390 1.00 89.06 81 PRO A O 1
ATOM 659 N N . ASP A 1 82 ? -8.983 -9.254 20.959 1.00 88.19 82 ASP A N 1
ATOM 660 C CA . ASP A 1 82 ? -10.388 -9.663 21.118 1.00 88.19 82 ASP A CA 1
ATOM 661 C C . ASP A 1 82 ? -11.174 -8.742 22.069 1.00 88.19 82 ASP A C 1
ATOM 663 O O . ASP A 1 82 ? -12.359 -8.459 21.860 1.00 88.19 82 ASP A O 1
ATOM 667 N N . GLU A 1 83 ? -10.513 -8.184 23.087 1.00 90.94 83 GLU A N 1
ATOM 668 C CA . GLU A 1 83 ? -11.109 -7.243 24.036 1.00 90.94 83 GLU A CA 1
ATOM 669 C C . GLU A 1 83 ? -11.601 -5.957 23.366 1.00 90.94 83 GLU A C 1
ATOM 671 O O . GLU A 1 83 ? -12.522 -5.319 23.880 1.00 90.94 83 GLU A O 1
ATOM 676 N N . ALA A 1 84 ? -11.062 -5.592 22.199 1.00 88.75 84 ALA A N 1
ATOM 677 C CA . ALA A 1 84 ? -11.538 -4.451 21.423 1.00 88.75 84 ALA A CA 1
ATOM 678 C C . ALA A 1 84 ? -13.002 -4.615 20.975 1.00 88.75 84 ALA A C 1
ATOM 680 O O . ALA A 1 84 ? -13.674 -3.621 20.691 1.00 88.75 84 ALA A O 1
ATOM 681 N N . GLY A 1 85 ? -13.539 -5.842 20.976 1.00 88.50 85 GLY A N 1
ATOM 682 C CA . GLY A 1 85 ? -14.967 -6.099 20.788 1.00 88.50 85 GLY A CA 1
ATOM 683 C C . GLY A 1 85 ? -15.856 -5.450 21.858 1.00 88.50 85 GLY A C 1
ATOM 684 O O . GLY A 1 85 ? -17.016 -5.143 21.583 1.00 88.50 85 GLY A O 1
ATOM 685 N N . ARG A 1 86 ? -15.310 -5.172 23.051 1.00 93.88 86 ARG A N 1
ATOM 686 C CA . ARG A 1 86 ? -16.015 -4.498 24.156 1.00 93.88 86 ARG A CA 1
ATOM 687 C C . ARG A 1 86 ? -16.166 -2.993 23.946 1.00 93.88 86 ARG A C 1
ATOM 689 O O . ARG A 1 86 ? -16.963 -2.372 24.641 1.00 93.88 86 ARG A O 1
ATOM 696 N N . LEU A 1 87 ? -15.428 -2.411 22.998 1.00 92.81 87 LEU A N 1
ATOM 697 C CA . LEU A 1 87 ? -15.487 -0.979 22.730 1.00 92.81 87 LEU A CA 1
ATOM 698 C C . LEU A 1 87 ? -16.876 -0.576 22.230 1.00 92.81 87 LEU A C 1
ATOM 700 O O . LEU A 1 87 ? -17.420 -1.127 21.264 1.00 92.81 87 LEU A O 1
ATOM 704 N N . THR A 1 88 ? -17.418 0.467 22.833 1.00 95.00 88 THR A N 1
ATOM 705 C CA . THR A 1 88 ? -18.627 1.148 22.381 1.00 95.00 88 THR A CA 1
ATOM 706 C C . THR A 1 88 ? -18.414 1.802 21.011 1.00 95.00 88 THR A C 1
ATOM 708 O O . THR A 1 88 ? -17.291 1.982 20.523 1.00 95.00 88 THR A O 1
ATOM 711 N N . GLY A 1 89 ? -19.508 2.180 20.345 1.00 94.69 89 GLY A N 1
ATOM 712 C CA . GLY A 1 89 ? -19.436 2.864 19.049 1.00 94.69 89 GLY A CA 1
ATOM 713 C C . GLY A 1 89 ? -18.670 4.193 19.113 1.00 94.69 89 GLY A C 1
ATOM 714 O O . GLY A 1 89 ? -17.916 4.513 18.190 1.00 94.69 89 GLY A O 1
ATOM 715 N N . SER A 1 90 ? -18.822 4.934 20.215 1.00 93.50 90 SER A N 1
ATOM 716 C CA . SER A 1 90 ? -18.134 6.205 20.460 1.00 93.50 90 SER A CA 1
ATOM 717 C C . SER A 1 90 ? -16.629 6.009 20.642 1.00 93.50 90 SER A C 1
ATOM 719 O O . SER A 1 90 ? -15.849 6.684 19.973 1.00 93.50 90 SER A O 1
ATOM 721 N N . GLU A 1 91 ? -16.204 5.028 21.440 1.00 96.06 91 GLU A N 1
ATOM 722 C CA . GLU A 1 91 ? -14.778 4.713 21.629 1.00 96.06 91 GLU A CA 1
ATOM 723 C C . GLU A 1 91 ? -14.125 4.267 20.316 1.00 96.06 91 GLU A C 1
ATOM 725 O O . GLU A 1 91 ? -13.065 4.768 19.934 1.00 96.06 91 GLU A O 1
ATOM 730 N N . ARG A 1 92 ? -14.805 3.414 19.536 1.00 95.50 92 ARG A N 1
ATOM 731 C CA . ARG A 1 92 ? -14.338 3.030 18.192 1.00 95.50 92 ARG A CA 1
ATOM 732 C C . ARG A 1 92 ? -14.236 4.216 17.238 1.00 95.50 92 ARG A C 1
ATOM 734 O O . ARG A 1 92 ? -13.427 4.192 16.310 1.00 95.50 92 ARG A O 1
ATOM 741 N N . ARG A 1 93 ? -15.084 5.236 17.388 1.00 93.62 93 ARG A N 1
ATOM 742 C CA . ARG A 1 93 ? -15.006 6.462 16.580 1.00 93.62 93 ARG A CA 1
ATOM 743 C C . ARG A 1 93 ? -13.781 7.288 16.974 1.00 93.62 93 ARG A C 1
ATOM 745 O O . ARG A 1 93 ? -13.062 7.718 16.077 1.00 93.62 93 ARG A O 1
ATOM 752 N N . VAL A 1 94 ? -13.514 7.441 18.271 1.00 96.31 94 VAL A N 1
ATOM 753 C CA . VAL A 1 94 ? -12.333 8.155 18.789 1.00 96.31 94 VAL A CA 1
ATOM 754 C C . VAL A 1 94 ? -11.039 7.480 18.337 1.00 96.31 94 VAL A C 1
ATOM 756 O O . VAL A 1 94 ? -10.181 8.146 17.766 1.00 96.31 94 VAL A O 1
ATOM 759 N N . ILE A 1 95 ? -10.921 6.157 18.489 1.00 93.62 95 ILE A N 1
ATOM 760 C CA . ILE A 1 95 ? -9.727 5.411 18.055 1.00 93.62 95 ILE A CA 1
ATOM 761 C C . ILE A 1 95 ? -9.493 5.583 16.549 1.00 93.62 95 ILE A C 1
ATOM 763 O O . ILE A 1 95 ? -8.377 5.878 16.128 1.00 93.62 95 ILE A O 1
ATOM 767 N N . ARG A 1 96 ? -10.543 5.474 15.722 1.00 93.88 96 ARG A N 1
ATOM 768 C CA . ARG A 1 96 ? -10.426 5.711 14.272 1.00 93.88 96 ARG A CA 1
ATOM 769 C C . ARG A 1 96 ? -10.001 7.142 13.942 1.00 93.88 96 ARG A C 1
ATOM 771 O O . ARG A 1 96 ? -9.211 7.327 13.022 1.00 93.88 96 ARG A O 1
ATOM 778 N N . ALA A 1 97 ? -10.510 8.139 14.666 1.00 93.81 97 ALA A N 1
ATOM 779 C CA . ALA A 1 97 ? -10.106 9.531 14.485 1.00 93.81 97 ALA A CA 1
ATOM 780 C C . ALA A 1 97 ? -8.632 9.745 14.862 1.00 93.81 97 ALA A C 1
ATOM 782 O O . ALA A 1 97 ? -7.905 10.382 14.108 1.00 93.81 97 ALA A O 1
ATOM 783 N N . MET A 1 98 ? -8.172 9.147 15.963 1.00 95.06 98 MET A N 1
ATOM 784 C CA . MET A 1 98 ? -6.771 9.190 16.385 1.00 95.06 98 MET A CA 1
ATOM 785 C C . MET A 1 98 ? -5.845 8.536 15.353 1.00 95.06 98 MET A C 1
ATOM 787 O O . MET A 1 98 ? -4.841 9.130 14.976 1.00 95.06 98 MET A O 1
ATOM 791 N N . VAL A 1 99 ? -6.192 7.345 14.851 1.00 93.25 99 VAL A N 1
ATOM 792 C CA . VAL A 1 99 ? -5.408 6.667 13.805 1.00 93.25 99 VAL A CA 1
ATOM 793 C C . VAL A 1 99 ? -5.325 7.528 12.545 1.00 93.25 99 VAL A C 1
ATOM 795 O O . VAL A 1 99 ? -4.234 7.698 12.011 1.00 93.25 99 VAL A O 1
ATOM 798 N N . ARG A 1 100 ? -6.441 8.122 12.099 1.00 91.38 100 ARG A N 1
ATOM 799 C CA . ARG A 1 100 ? -6.434 9.059 10.962 1.00 91.38 100 ARG A CA 1
ATOM 800 C C . ARG A 1 100 ? -5.526 10.254 11.224 1.00 91.38 100 ARG A C 1
ATOM 802 O O . ARG A 1 100 ? -4.653 10.506 10.415 1.00 91.38 100 ARG A O 1
ATOM 809 N N . ALA A 1 101 ? -5.642 10.903 12.381 1.00 91.94 101 ALA A N 1
ATOM 810 C CA . ALA A 1 101 ? -4.795 12.042 12.730 1.00 91.94 101 ALA A CA 1
ATOM 811 C C . ALA A 1 101 ? -3.298 11.685 12.750 1.00 91.94 101 ALA A C 1
ATOM 813 O O . ALA A 1 101 ? -2.476 12.466 12.281 1.00 91.94 101 ALA A O 1
ATOM 814 N N . LEU A 1 102 ? -2.931 10.498 13.249 1.00 89.75 102 LEU A N 1
ATOM 815 C CA . LEU A 1 102 ? -1.546 10.017 13.218 1.00 89.75 102 LEU A CA 1
ATOM 816 C C . LEU A 1 102 ? -1.055 9.774 11.786 1.00 89.75 102 LEU A C 1
ATOM 818 O O . LEU A 1 102 ? 0.079 10.124 11.465 1.00 89.75 102 LEU A O 1
ATOM 822 N N . LEU A 1 103 ? -1.893 9.191 10.925 1.00 86.62 103 LEU A N 1
ATOM 823 C CA . LEU A 1 103 ? -1.563 8.975 9.515 1.00 86.62 103 LEU A CA 1
ATOM 824 C C . LEU A 1 103 ? -1.449 10.308 8.755 1.00 86.62 103 LEU A C 1
ATOM 826 O O . LEU A 1 103 ? -0.450 10.518 8.067 1.00 86.62 103 LEU A O 1
ATOM 830 N N . ASP A 1 104 ? -2.389 11.228 8.967 1.00 83.50 104 ASP A N 1
ATOM 831 C CA . ASP A 1 104 ? -2.442 12.549 8.333 1.00 83.50 104 ASP A CA 1
ATOM 832 C C . ASP A 1 104 ? -1.273 13.439 8.778 1.00 83.50 104 ASP A C 1
ATOM 834 O O . ASP A 1 104 ? -0.651 14.107 7.953 1.00 83.50 104 ASP A O 1
ATOM 838 N N . ALA A 1 105 ? -0.913 13.432 10.068 1.00 81.38 105 ALA A N 1
ATOM 839 C CA . ALA A 1 105 ? 0.247 14.166 10.581 1.00 81.38 105 ALA A CA 1
ATOM 840 C C . ALA A 1 105 ? 1.556 13.620 9.997 1.00 81.38 105 ALA A C 1
ATOM 842 O O . ALA A 1 105 ? 2.461 14.380 9.648 1.00 81.38 105 ALA A O 1
ATOM 843 N N . ARG A 1 106 ? 1.647 12.295 9.843 1.00 75.12 106 ARG A N 1
ATOM 844 C CA . ARG A 1 106 ? 2.797 11.643 9.212 1.00 75.12 106 ARG A C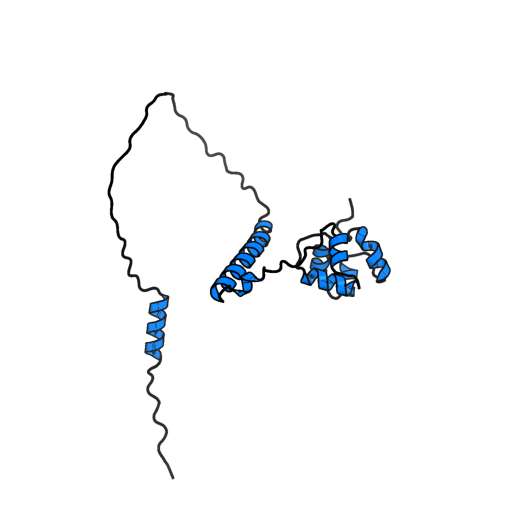A 1
ATOM 845 C C . ARG A 1 106 ? 2.897 12.004 7.726 1.00 75.12 106 ARG A C 1
ATOM 847 O O . ARG A 1 106 ? 4.014 12.109 7.218 1.00 75.12 106 ARG A O 1
ATOM 854 N N . GLU A 1 107 ? 1.773 12.157 7.030 1.00 72.25 107 GLU A N 1
ATOM 855 C CA . GLU A 1 107 ? 1.714 12.588 5.627 1.00 72.25 107 GLU A CA 1
ATOM 856 C C . GLU A 1 107 ? 2.040 14.085 5.474 1.00 72.25 107 GLU A C 1
ATOM 858 O O . GLU A 1 107 ? 2.895 14.449 4.668 1.00 72.25 107 GLU A O 1
ATOM 863 N N . SER A 1 108 ? 1.464 14.938 6.324 1.00 68.19 108 SER A N 1
ATOM 864 C CA . SER A 1 108 ? 1.623 16.400 6.289 1.00 68.19 108 SER A CA 1
ATOM 865 C C . SER A 1 108 ? 3.003 16.877 6.750 1.00 68.19 108 SER A C 1
ATOM 867 O O . SER A 1 108 ? 3.547 17.827 6.193 1.00 68.19 108 SER A O 1
ATOM 869 N N . GLY A 1 109 ? 3.625 16.196 7.720 1.00 56.44 109 GLY A N 1
ATOM 870 C CA . GLY A 1 109 ? 4.983 16.505 8.190 1.00 56.44 109 GLY A CA 1
ATOM 871 C C . GLY A 1 109 ? 6.079 16.304 7.135 1.00 56.44 109 GLY A C 1
ATOM 872 O O . GLY A 1 109 ? 7.210 16.724 7.346 1.00 56.44 109 GLY A O 1
ATOM 873 N N . ASN A 1 110 ? 5.749 15.696 5.992 1.00 49.22 110 ASN A N 1
ATOM 874 C CA . ASN A 1 110 ? 6.644 15.534 4.846 1.00 49.22 110 ASN A CA 1
ATOM 875 C C . ASN A 1 110 ? 6.385 16.556 3.720 1.00 49.22 110 ASN A C 1
ATOM 877 O O . ASN A 1 110 ? 7.132 16.567 2.746 1.00 49.22 110 ASN A O 1
ATOM 881 N N . ALA A 1 111 ? 5.342 17.391 3.829 1.00 47.09 111 ALA A N 1
ATOM 882 C CA . ALA A 1 111 ? 5.053 18.473 2.880 1.00 47.09 111 ALA A CA 1
ATOM 883 C C . ALA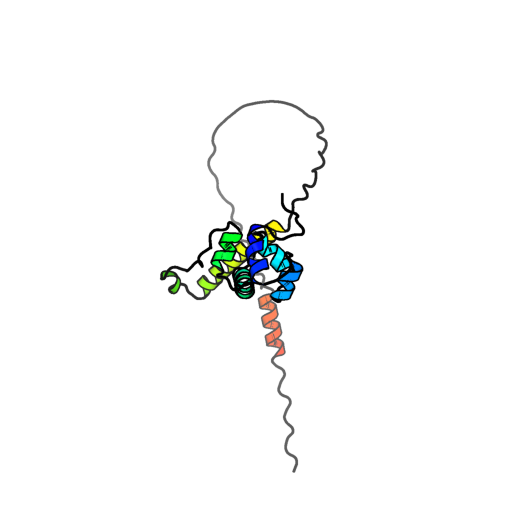 A 1 111 ? 5.802 19.776 3.213 1.00 47.09 111 ALA A C 1
ATOM 885 O O . ALA A 1 111 ? 5.833 20.698 2.401 1.00 47.09 111 ALA A O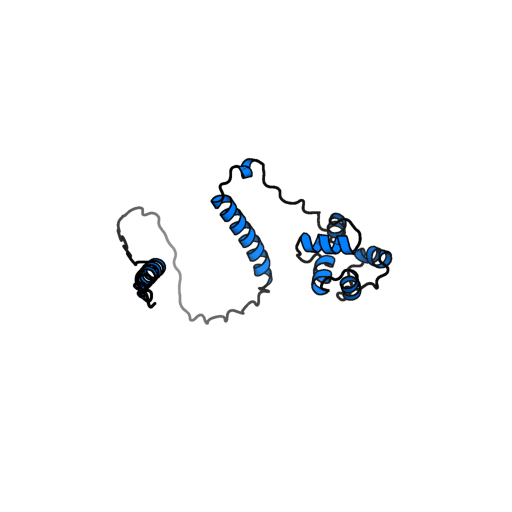 1
ATOM 886 N N . VAL A 1 112 ? 6.427 19.852 4.390 1.00 41.06 112 VAL A N 1
ATOM 887 C CA . VAL A 1 112 ? 7.250 20.988 4.811 1.00 41.06 112 VAL A CA 1
ATOM 888 C C . VAL A 1 112 ? 8.709 20.555 4.774 1.00 41.06 112 VAL A C 1
ATOM 890 O O . VAL A 1 112 ? 9.336 20.287 5.797 1.00 41.06 112 VAL A O 1
ATOM 893 N N . GLU A 1 113 ? 9.256 20.463 3.561 1.00 38.94 113 GLU A N 1
ATOM 894 C CA . GLU A 1 113 ? 10.693 20.623 3.389 1.00 38.94 113 GLU A CA 1
ATOM 895 C C . GLU A 1 113 ? 11.032 22.010 3.948 1.00 38.94 113 GLU A C 1
ATOM 897 O O . GLU A 1 113 ? 10.550 23.042 3.479 1.00 38.94 113 GLU A O 1
ATOM 902 N N . ALA A 1 114 ? 11.749 22.000 5.066 1.00 43.47 114 ALA A N 1
ATOM 903 C CA . ALA A 1 114 ? 12.120 23.178 5.811 1.00 43.47 114 ALA A CA 1
ATOM 904 C C . ALA A 1 114 ? 12.879 24.154 4.906 1.00 43.47 114 ALA A C 1
ATOM 906 O O . ALA A 1 114 ? 14.043 23.930 4.589 1.00 43.47 114 ALA A O 1
ATOM 907 N N . THR A 1 115 ? 12.263 25.282 4.561 1.00 35.56 115 THR A N 1
ATOM 908 C CA . THR A 1 115 ? 13.020 26.518 4.373 1.00 35.56 115 THR A CA 1
ATOM 909 C C . THR A 1 115 ? 13.434 27.000 5.762 1.00 35.56 115 THR A C 1
ATOM 911 O O . THR A 1 115 ? 12.562 27.433 6.524 1.00 35.56 115 THR A O 1
ATOM 914 N N . PRO A 1 116 ? 14.724 26.963 6.137 1.00 38.81 116 PRO A N 1
ATOM 915 C CA . PRO A 1 116 ? 15.178 27.720 7.286 1.00 38.81 116 PRO A CA 1
ATOM 916 C C . PRO A 1 116 ? 15.085 29.187 6.869 1.00 38.81 116 PRO A C 1
ATOM 918 O O . PRO A 1 116 ? 15.859 29.645 6.031 1.00 38.81 116 PRO A O 1
ATOM 921 N N . GLN A 1 117 ? 14.122 29.932 7.411 1.00 37.16 117 GLN A N 1
ATOM 922 C CA . GLN A 1 117 ? 14.223 31.385 7.362 1.00 37.16 117 GLN A CA 1
ATOM 923 C C . GLN A 1 117 ? 15.475 31.779 8.161 1.00 37.16 117 GLN A C 1
ATOM 925 O O . GLN A 1 117 ? 15.551 31.452 9.352 1.00 37.16 117 GLN A O 1
ATOM 930 N N . PRO A 1 118 ? 16.466 32.457 7.558 1.00 41.25 118 PRO A N 1
ATOM 931 C CA . PRO A 1 118 ? 17.533 33.058 8.333 1.00 41.25 118 PRO A CA 1
ATOM 932 C C . PRO A 1 118 ? 16.904 34.148 9.203 1.00 41.25 118 PRO A C 1
ATOM 934 O O . PRO A 1 118 ? 16.386 35.144 8.702 1.00 41.25 118 PRO A O 1
ATOM 937 N N . ARG A 1 119 ? 16.918 33.936 10.522 1.00 41.12 119 ARG A N 1
ATOM 938 C CA . ARG A 1 119 ? 16.638 35.002 11.481 1.00 41.12 119 ARG A CA 1
ATOM 939 C C . ARG A 1 119 ? 17.731 36.051 11.318 1.00 41.12 119 ARG A C 1
ATOM 941 O O . ARG A 1 119 ? 18.907 35.766 11.534 1.00 41.12 119 ARG A O 1
ATOM 948 N N . THR A 1 120 ? 17.327 37.247 10.923 1.00 42.41 120 THR A N 1
ATOM 949 C CA . THR A 1 120 ? 18.120 38.471 10.990 1.00 42.41 120 THR A CA 1
ATOM 950 C C . THR A 1 120 ? 18.669 38.631 12.414 1.00 42.41 120 THR A C 1
ATOM 952 O O . THR A 1 120 ? 17.880 38.579 13.362 1.00 42.41 120 THR A O 1
ATOM 955 N N . PRO A 1 121 ? 19.987 38.812 12.614 1.00 40.94 121 PRO A N 1
ATOM 956 C CA . PRO A 1 121 ? 20.524 39.196 13.912 1.00 40.94 121 PRO A CA 1
ATOM 957 C C . PRO A 1 121 ? 20.074 40.626 14.220 1.00 40.94 121 PRO A C 1
ATOM 959 O O . PRO A 1 121 ? 20.538 41.580 13.600 1.00 40.94 121 PRO A O 1
ATOM 962 N N . GLY A 1 122 ? 19.122 40.755 15.142 1.00 36.75 122 GLY A N 1
ATOM 963 C CA . GLY A 1 122 ? 18.759 42.028 15.748 1.00 36.75 122 GLY A CA 1
ATOM 964 C C . GLY A 1 122 ? 19.905 42.513 16.628 1.00 36.75 122 GLY A C 1
ATOM 965 O O . GLY A 1 122 ? 20.248 41.876 17.619 1.00 36.75 122 GLY A O 1
ATOM 966 N N . GLU A 1 123 ? 20.496 43.611 16.181 1.00 36.59 123 GLU A N 1
ATOM 967 C CA . GLU A 1 123 ? 21.432 44.519 16.835 1.00 36.59 123 GLU A CA 1
ATOM 968 C C . GLU A 1 123 ? 21.285 44.564 18.369 1.00 36.59 123 GLU A C 1
ATOM 970 O O . GLU A 1 123 ? 20.259 44.980 18.908 1.00 36.59 123 GLU A O 1
ATOM 975 N N . ALA A 1 124 ? 22.328 44.122 19.076 1.00 37.25 124 ALA A N 1
ATOM 976 C CA . ALA A 1 124 ? 22.479 44.320 20.510 1.00 37.25 124 ALA A CA 1
ATOM 977 C C . ALA A 1 124 ? 23.151 45.678 20.750 1.00 37.25 124 ALA A C 1
ATOM 979 O O . ALA A 1 124 ? 24.337 45.840 20.465 1.00 37.25 124 ALA A O 1
ATOM 980 N N . ALA A 1 125 ? 22.386 46.632 21.280 1.00 37.91 125 ALA A N 1
ATOM 981 C CA . ALA A 1 125 ? 22.919 47.805 21.958 1.00 37.91 125 ALA A CA 1
ATOM 982 C C . ALA A 1 125 ? 23.200 47.472 23.433 1.00 37.91 125 ALA A C 1
ATOM 984 O O . ALA A 1 125 ? 22.502 46.683 24.071 1.00 37.91 125 ALA A O 1
ATOM 985 N N . GLU A 1 126 ? 24.277 48.067 23.922 1.00 37.38 126 GLU A N 1
ATOM 986 C CA . GLU A 1 126 ? 24.996 47.821 25.168 1.00 37.38 126 GLU A CA 1
ATOM 987 C C . GLU A 1 126 ? 24.181 48.084 26.443 1.00 37.38 126 GLU A C 1
ATOM 989 O O . GLU A 1 126 ? 23.432 49.056 26.506 1.00 37.38 126 GLU A O 1
ATOM 994 N N . SER A 1 127 ? 24.440 47.316 27.512 1.00 36.69 127 SER A N 1
ATOM 995 C CA . SER A 1 127 ? 25.038 47.842 28.762 1.00 36.69 127 SER A CA 1
ATOM 996 C C . SER A 1 127 ? 25.005 46.838 29.928 1.00 36.69 127 SER A C 1
ATOM 998 O O . SER A 1 127 ? 23.957 46.374 30.358 1.00 36.69 127 SER A O 1
ATOM 1000 N N . GLU A 1 128 ? 26.208 46.576 30.445 1.00 33.66 128 GLU A N 1
ATOM 1001 C CA . GLU A 1 128 ? 26.583 46.541 31.868 1.00 33.66 128 GLU A CA 1
ATOM 1002 C C . GLU A 1 128 ? 25.988 45.516 32.876 1.00 33.66 128 GLU A C 1
ATOM 1004 O O . GLU A 1 128 ? 24.889 45.651 33.395 1.00 33.66 128 GLU A O 1
ATOM 1009 N N . LYS A 1 129 ? 26.909 44.638 33.329 1.00 34.91 129 LYS A N 1
ATOM 1010 C CA . LYS A 1 129 ? 27.450 44.572 34.715 1.00 34.91 129 LYS A CA 1
ATOM 1011 C C . LYS A 1 129 ? 26.769 43.651 35.751 1.00 34.91 129 LYS A C 1
ATOM 1013 O O . LYS A 1 129 ? 25.773 43.972 36.379 1.00 34.91 129 LYS A O 1
ATOM 1018 N N . THR A 1 130 ? 27.446 42.515 35.958 1.00 37.22 130 THR A N 1
ATOM 1019 C CA . THR A 1 130 ? 27.773 41.819 37.226 1.00 37.22 130 THR A CA 1
ATOM 1020 C C . THR A 1 130 ? 26.997 42.177 38.505 1.00 37.22 130 THR A C 1
ATOM 1022 O O . THR A 1 130 ? 27.189 43.265 39.036 1.00 37.22 130 THR A O 1
ATOM 1025 N N . GLN A 1 131 ? 26.358 41.180 39.143 1.00 35.84 131 GLN A N 1
ATOM 1026 C CA . GLN A 1 131 ? 26.773 40.635 40.455 1.00 35.84 131 GLN A CA 1
ATOM 1027 C C . GLN A 1 131 ? 25.897 39.463 40.941 1.00 35.84 131 GLN A C 1
ATOM 1029 O O . GLN A 1 131 ? 24.794 39.234 40.463 1.00 35.84 131 GLN A O 1
ATOM 1034 N N . ALA A 1 132 ? 26.496 38.693 41.849 1.00 36.66 132 ALA A N 1
ATOM 1035 C CA . ALA A 1 132 ? 26.082 37.410 42.405 1.00 36.66 132 ALA A CA 1
ATOM 1036 C C . ALA A 1 132 ? 25.127 37.522 43.615 1.00 36.66 132 ALA A C 1
ATOM 1038 O O . ALA A 1 132 ? 24.791 38.630 44.020 1.00 36.66 132 ALA A O 1
ATOM 1039 N N . ALA A 1 133 ? 24.862 36.355 44.236 1.00 34.41 133 ALA A N 1
ATOM 1040 C CA . ALA A 1 133 ? 24.169 36.113 45.516 1.00 34.41 133 ALA A CA 1
ATOM 1041 C C . ALA A 1 133 ? 22.627 36.146 45.396 1.00 34.41 133 ALA A C 1
ATOM 1043 O O . ALA A 1 133 ? 22.093 36.911 44.612 1.00 34.41 133 ALA A O 1
ATOM 1044 N N . ASP A 1 134 ? 21.799 35.376 46.102 1.00 35.47 134 ASP A N 1
ATOM 1045 C CA . ASP A 1 134 ? 21.893 34.372 47.170 1.00 35.47 134 ASP A CA 1
ATOM 1046 C C . ASP A 1 134 ? 20.422 33.972 47.484 1.00 35.47 134 ASP A C 1
ATOM 1048 O O . ASP A 1 134 ? 19.494 34.653 47.053 1.00 35.47 134 ASP A O 1
ATOM 1052 N N . GLY A 1 135 ? 20.197 32.906 48.256 1.00 30.59 135 GLY A N 1
ATOM 1053 C CA . GLY A 1 135 ? 19.056 32.881 49.183 1.00 30.59 135 GLY A CA 1
ATOM 1054 C C . GLY A 1 135 ? 17.698 32.33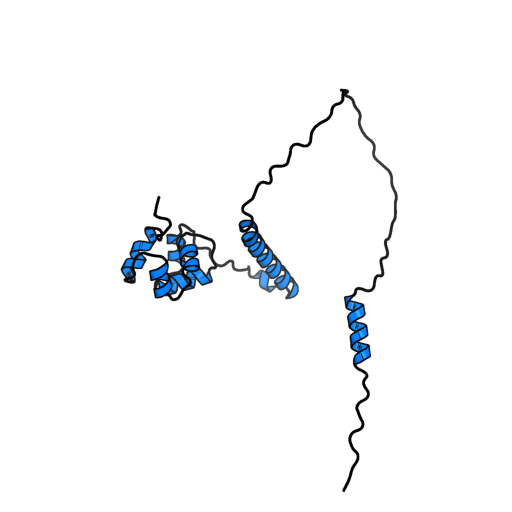0 48.718 1.00 30.59 135 GLY A C 1
ATOM 1055 O O . GLY A 1 135 ? 16.818 33.063 48.296 1.00 30.59 135 GLY A O 1
ATOM 1056 N N . ARG A 1 136 ? 17.517 31.022 48.935 1.00 35.72 136 ARG A N 1
ATOM 1057 C CA . ARG A 1 136 ? 16.469 30.386 49.772 1.00 35.72 136 ARG A CA 1
ATOM 1058 C C . ARG A 1 136 ? 15.048 30.999 49.877 1.00 35.72 136 ARG A C 1
ATOM 1060 O O . ARG A 1 136 ? 14.869 32.102 50.369 1.00 35.72 136 ARG A O 1
ATOM 1067 N N . ASP A 1 137 ? 14.080 30.098 49.663 1.00 39.97 137 ASP A N 1
ATOM 1068 C CA . ASP A 1 137 ? 12.821 29.903 50.412 1.00 39.97 137 ASP A CA 1
ATOM 1069 C C . ASP A 1 137 ? 11.823 31.070 50.536 1.00 39.97 137 ASP A C 1
ATOM 1071 O O . ASP A 1 137 ? 12.024 32.004 51.311 1.00 39.97 137 ASP A O 1
ATOM 1075 N N . GLN A 1 138 ? 10.640 30.899 49.928 1.00 43.75 138 GLN A N 1
ATOM 1076 C CA . GLN A 1 138 ? 9.379 31.235 50.596 1.00 43.75 138 GLN A CA 1
ATOM 1077 C C . GLN A 1 138 ? 8.175 30.518 49.967 1.00 43.75 138 GLN A C 1
ATOM 1079 O O . GLN A 1 138 ? 7.840 30.675 48.795 1.00 43.75 138 GLN A O 1
ATOM 1084 N N . ARG A 1 139 ? 7.539 29.699 50.808 1.00 42.03 139 ARG A N 1
ATOM 1085 C CA . ARG A 1 139 ? 6.175 29.191 50.671 1.00 42.03 139 ARG A CA 1
ATOM 1086 C C . ARG A 1 139 ? 5.162 30.320 50.915 1.00 42.03 139 ARG A C 1
ATOM 1088 O O . ARG A 1 139 ? 5.471 31.270 51.622 1.00 42.03 139 ARG A O 1
ATOM 1095 N N . GLN A 1 140 ? 3.928 30.028 50.497 1.00 37.62 140 GLN A N 1
ATOM 1096 C CA . GLN A 1 140 ? 2.641 30.524 51.011 1.00 37.62 140 GLN A CA 1
ATOM 1097 C C . GLN A 1 140 ? 2.104 31.871 50.516 1.00 37.62 140 GLN A C 1
ATOM 1099 O O . GLN A 1 140 ? 2.673 32.921 50.785 1.00 37.62 140 GLN A O 1
ATOM 1104 N N . ALA A 1 141 ? 0.911 31.762 49.917 1.00 37.44 141 ALA A N 1
ATOM 1105 C CA . ALA A 1 141 ? -0.331 32.515 50.163 1.00 37.44 141 ALA A CA 1
ATOM 1106 C C . ALA A 1 141 ? -0.992 32.807 48.802 1.00 37.44 141 ALA A C 1
ATOM 1108 O O . ALA A 1 141 ? -0.398 33.454 47.951 1.00 37.44 141 ALA A O 1
ATOM 1109 N N . ASP A 1 142 ? -2.055 32.095 48.431 1.00 35.66 142 ASP A N 1
ATOM 1110 C CA . ASP A 1 142 ? -3.456 32.309 48.836 1.00 35.66 142 ASP A CA 1
ATOM 1111 C C . ASP A 1 142 ? -4.177 33.382 48.002 1.00 35.66 142 ASP A C 1
ATOM 1113 O O . ASP A 1 142 ? -3.696 34.499 47.852 1.00 35.66 142 ASP A O 1
ATOM 1117 N N . HIS A 1 143 ? -5.371 32.988 47.541 1.00 36.66 143 HIS A N 1
ATOM 1118 C CA . HIS A 1 143 ? -6.456 33.770 46.932 1.00 36.66 143 HIS A CA 1
ATOM 1119 C C . HIS A 1 143 ? -6.209 34.453 45.570 1.00 36.66 143 HIS A C 1
ATOM 1121 O O . HIS A 1 143 ? -5.522 35.458 45.485 1.00 36.66 143 HIS A O 1
ATOM 1127 N N . ASP A 1 144 ? -6.917 34.006 44.519 1.00 39.44 144 ASP A N 1
ATOM 1128 C CA . ASP A 1 144 ? -8.106 34.767 44.103 1.00 39.44 144 ASP A CA 1
ATOM 1129 C C . ASP A 1 144 ? -9.076 33.972 43.208 1.00 39.44 144 ASP A C 1
ATOM 1131 O O . ASP A 1 144 ? -8.696 33.191 42.334 1.00 39.44 144 ASP A O 1
ATOM 1135 N N . LEU A 1 145 ? -10.359 34.193 43.472 1.00 46.22 145 LEU A N 1
ATOM 1136 C CA . LEU A 1 145 ? -11.524 33.672 42.776 1.00 46.22 145 LEU A CA 1
ATOM 1137 C C . LEU A 1 145 ? -11.820 34.567 41.570 1.00 46.22 145 LEU A C 1
ATOM 1139 O O . LEU A 1 145 ? -12.062 35.758 41.727 1.00 46.22 145 LEU A O 1
ATOM 1143 N N . ALA A 1 146 ? -11.948 33.990 40.378 1.00 46.03 146 ALA A N 1
ATOM 1144 C CA . ALA A 1 146 ? -12.731 34.617 39.318 1.00 46.03 146 ALA A CA 1
ATOM 1145 C C . ALA A 1 146 ? -13.445 33.547 38.495 1.00 46.03 146 ALA A C 1
ATOM 1147 O O . ALA A 1 146 ? -12.952 33.052 37.481 1.00 46.03 146 ALA A O 1
ATOM 1148 N N . ALA A 1 147 ? -14.648 33.211 38.956 1.00 48.47 147 ALA A N 1
ATOM 1149 C CA . ALA A 1 147 ? -15.692 32.671 38.109 1.00 48.47 147 ALA A CA 1
ATOM 1150 C C . ALA A 1 147 ? -15.919 33.638 36.936 1.00 48.47 147 ALA A C 1
ATOM 1152 O O . ALA A 1 147 ? -16.345 34.775 37.132 1.00 48.47 147 ALA A O 1
ATOM 1153 N N . ARG A 1 148 ? -15.638 33.188 35.711 1.00 47.50 148 ARG A N 1
ATOM 1154 C CA . ARG A 1 148 ? -16.209 33.789 34.506 1.00 47.50 148 ARG A CA 1
ATOM 1155 C C . ARG A 1 148 ? -17.283 32.863 33.974 1.00 47.50 148 ARG A C 1
ATOM 1157 O O . ARG A 1 148 ? -17.044 31.998 33.139 1.00 47.50 148 ARG A O 1
ATOM 1164 N N . ASP A 1 149 ? -18.467 33.090 34.525 1.00 50.03 149 ASP A N 1
ATOM 1165 C CA . ASP A 1 149 ? -19.721 32.956 33.809 1.00 50.03 149 ASP A CA 1
ATOM 1166 C C . ASP A 1 149 ? -19.590 33.653 32.444 1.00 50.03 149 ASP A C 1
ATOM 1168 O O . ASP A 1 149 ? -19.359 34.859 32.353 1.00 50.03 149 ASP A O 1
ATOM 1172 N N . THR A 1 150 ? -19.660 32.861 31.382 1.00 47.34 150 THR A N 1
ATOM 1173 C CA . THR A 1 150 ? -19.985 33.349 30.045 1.00 47.34 150 THR A CA 1
ATOM 1174 C C . THR A 1 150 ? -21.122 32.482 29.532 1.00 47.34 150 THR A C 1
ATOM 1176 O O . THR A 1 150 ? -20.939 31.631 28.666 1.00 47.34 150 THR A O 1
ATOM 1179 N N . GLY A 1 151 ? -22.312 32.682 30.107 1.00 49.06 151 GLY A N 1
ATOM 1180 C CA . GLY A 1 151 ? -23.601 32.308 29.523 1.00 49.06 151 GLY A CA 1
ATOM 1181 C C . GLY A 1 151 ? -23.844 32.991 28.172 1.00 49.06 151 GLY A C 1
ATOM 1182 O O . GLY A 1 151 ? -24.765 33.788 28.017 1.00 49.06 151 GLY A O 1
ATOM 1183 N N . GLY A 1 152 ? -22.989 32.700 27.193 1.00 47.31 152 GLY A N 1
ATOM 1184 C CA . GLY A 1 152 ? -23.206 32.983 25.787 1.00 47.31 152 GLY A CA 1
ATOM 1185 C C . GLY A 1 152 ? -23.900 31.782 25.167 1.00 47.31 152 GLY A C 1
ATOM 1186 O O . GLY A 1 152 ? -23.319 30.704 25.066 1.00 47.31 152 GLY A O 1
ATOM 1187 N N . ILE A 1 153 ? -25.153 31.974 24.776 1.00 52.69 153 ILE A N 1
ATOM 1188 C CA . ILE A 1 153 ? -25.907 31.039 23.946 1.00 52.69 153 ILE A CA 1
ATOM 1189 C C . ILE A 1 153 ? -25.050 30.793 22.694 1.00 52.69 153 ILE A C 1
ATOM 1191 O O . ILE A 1 153 ? -24.688 31.741 21.998 1.00 52.69 153 ILE A O 1
ATOM 1195 N N . SER A 1 154 ? -24.639 29.546 22.457 1.00 56.56 154 SER A N 1
ATOM 1196 C CA . SER A 1 154 ? -23.816 29.197 21.293 1.00 56.56 154 SER A CA 1
ATOM 1197 C C . SER A 1 154 ? -24.581 29.534 20.011 1.00 56.56 154 SER A C 1
ATOM 1199 O O . SER A 1 154 ? -25.785 29.292 19.952 1.00 56.56 154 SER A O 1
ATOM 1201 N N . GLU A 1 155 ? -23.902 30.015 18.962 1.00 60.16 155 GLU A N 1
ATOM 1202 C CA . GLU A 1 155 ? -24.508 30.270 17.637 1.00 60.16 155 GLU A CA 1
ATOM 1203 C C . GLU A 1 155 ? -25.364 29.087 17.149 1.00 60.16 155 GLU A C 1
ATOM 1205 O O . GLU A 1 155 ? -26.418 29.270 16.545 1.00 60.16 155 GLU A O 1
ATOM 1210 N N . SER A 1 156 ? -24.965 27.862 17.501 1.00 61.16 156 SER A N 1
ATOM 1211 C CA . SER A 1 156 ? -25.699 26.635 17.176 1.00 61.16 156 SER A CA 1
ATOM 1212 C C . SER A 1 156 ? -27.081 26.512 17.842 1.00 61.16 156 SER A C 1
ATOM 1214 O O . SER A 1 156 ? -27.982 25.884 17.286 1.00 61.16 156 SER A O 1
ATOM 1216 N N . GLU A 1 157 ? -27.284 27.125 19.008 1.00 67.75 157 GLU A N 1
ATOM 1217 C CA . GLU A 1 157 ? -28.577 27.180 19.696 1.00 67.75 157 GLU A CA 1
ATOM 1218 C C . GLU A 1 157 ? -29.462 28.311 19.141 1.00 67.75 157 GLU A C 1
ATOM 1220 O O . GLU A 1 157 ? -30.685 28.172 19.094 1.00 67.75 157 GLU A O 1
ATOM 1225 N N . GLN A 1 158 ? -28.852 29.377 18.612 1.00 69.44 158 GLN A N 1
ATOM 1226 C CA . GLN A 1 158 ? -29.556 30.465 17.931 1.00 69.44 158 GLN A CA 1
ATOM 1227 C C . GLN A 1 158 ? -30.123 30.004 16.577 1.00 69.44 158 GLN A C 1
ATOM 1229 O O . GLN A 1 158 ? -31.300 30.220 16.301 1.00 69.44 158 GLN A O 1
ATOM 1234 N N . THR A 1 159 ? -29.350 29.235 15.797 1.00 68.88 159 THR A N 1
ATOM 1235 C CA . THR A 1 159 ? -29.824 28.653 14.526 1.00 68.88 159 THR A CA 1
ATOM 1236 C C . THR A 1 159 ? -30.991 27.678 14.713 1.00 68.88 159 THR A C 1
ATOM 1238 O O . THR A 1 159 ? -31.887 27.629 13.874 1.00 68.88 159 THR A O 1
ATOM 1241 N N . ARG A 1 160 ? -31.027 26.908 15.813 1.00 68.19 160 ARG A N 1
ATOM 1242 C CA . ARG A 1 160 ? -32.153 25.995 16.082 1.00 68.19 160 ARG A CA 1
ATOM 1243 C C . ARG A 1 160 ? -33.471 26.736 16.300 1.00 68.19 160 ARG A C 1
ATOM 1245 O O . ARG A 1 160 ? -34.489 26.281 15.795 1.00 68.19 160 ARG A O 1
ATOM 1252 N N . ARG A 1 161 ? -33.456 27.868 17.012 1.00 69.19 161 ARG A N 1
ATOM 1253 C CA . ARG A 1 161 ? -34.679 28.652 17.254 1.00 69.19 161 ARG A CA 1
ATOM 1254 C C . ARG A 1 161 ? -35.216 29.310 15.986 1.00 69.19 161 ARG A C 1
ATOM 1256 O O . ARG A 1 161 ? -36.430 29.355 15.816 1.00 69.19 161 ARG A O 1
ATOM 1263 N N . ASP A 1 162 ? -34.337 29.765 15.096 1.00 68.75 162 ASP A N 1
ATOM 1264 C CA . ASP A 1 162 ? -34.757 30.386 13.834 1.00 68.75 162 ASP A CA 1
ATOM 1265 C C . ASP A 1 162 ? -35.414 29.380 12.875 1.00 68.75 162 ASP A C 1
ATOM 1267 O O . ASP A 1 162 ? -36.327 29.748 12.137 1.00 68.75 162 ASP A O 1
ATOM 1271 N N . MET A 1 163 ? -35.003 28.104 12.900 1.00 69.00 163 MET A N 1
ATOM 1272 C CA . MET A 1 163 ? -35.637 27.068 12.074 1.00 69.00 163 MET A CA 1
ATOM 1273 C C . MET A 1 163 ? -37.026 26.666 12.584 1.00 69.00 163 MET A C 1
ATOM 1275 O O . MET A 1 163 ? -37.920 26.465 11.765 1.00 69.00 163 MET A O 1
ATOM 1279 N N . ASP A 1 164 ? -37.235 26.602 13.904 1.00 67.75 164 ASP A N 1
ATOM 1280 C CA . ASP A 1 164 ? -38.558 26.294 14.470 1.00 67.75 164 ASP A CA 1
ATOM 1281 C C . ASP A 1 164 ? -39.576 27.414 14.185 1.00 67.75 164 ASP A C 1
ATOM 1283 O O . ASP A 1 164 ? -40.744 27.134 13.927 1.00 67.75 164 ASP A O 1
ATOM 1287 N N . GLN A 1 165 ? -39.143 28.681 14.135 1.00 65.06 165 GLN A N 1
ATOM 1288 C CA . GLN A 1 165 ? -40.031 29.815 13.835 1.00 65.06 165 GLN A CA 1
ATOM 1289 C C . GLN A 1 165 ? -40.492 29.894 12.370 1.00 65.06 165 GLN A C 1
ATOM 1291 O O . GLN A 1 165 ? -41.484 30.558 12.082 1.00 65.06 165 GLN A O 1
ATOM 1296 N N . GLN A 1 166 ? -39.802 29.231 11.437 1.00 59.94 166 GLN A N 1
ATOM 1297 C CA . GLN A 1 166 ? -40.173 29.230 10.014 1.00 59.94 166 GLN A CA 1
ATOM 1298 C C . GLN A 1 166 ? -41.073 28.046 9.618 1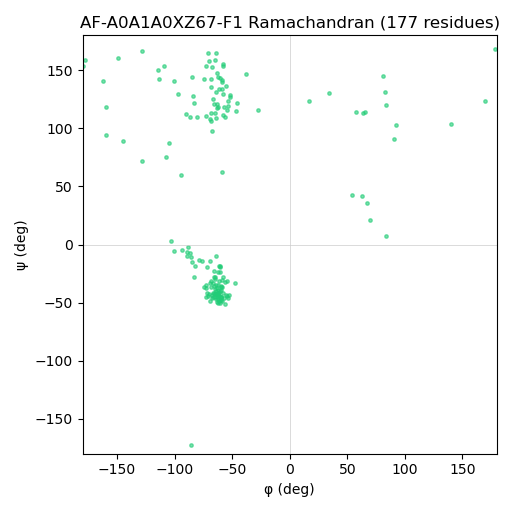.00 59.94 166 GLN A C 1
ATOM 1300 O O . GLN A 1 166 ? -41.522 27.984 8.475 1.00 59.94 166 GLN A O 1
ATOM 1305 N N . GLY A 1 167 ? -41.346 27.115 10.541 1.00 58.62 167 GLY A N 1
ATOM 1306 C CA . GLY A 1 167 ? -42.161 25.921 10.290 1.00 58.62 167 GLY A CA 1
ATOM 1307 C C . GLY A 1 167 ? -43.676 26.111 10.432 1.00 58.62 167 GLY A C 1
ATOM 1308 O O . GLY A 1 167 ? -44.427 25.266 9.956 1.00 58.62 167 GLY A O 1
ATOM 1309 N N . GLU A 1 168 ? -44.146 27.203 11.043 1.00 57.72 168 GLU A N 1
ATOM 1310 C CA . GLU A 1 168 ? -45.579 27.500 11.218 1.00 57.72 168 GLU A CA 1
ATOM 1311 C C . GLU A 1 168 ? -46.109 28.408 10.096 1.00 57.72 168 GLU A C 1
ATOM 1313 O O . GLU A 1 168 ? -46.596 29.514 10.328 1.00 57.72 168 GLU A O 1
ATOM 1318 N N . ALA A 1 169 ? -46.021 27.950 8.847 1.00 61.00 169 ALA A N 1
ATOM 1319 C CA . ALA A 1 169 ? -46.908 28.471 7.812 1.00 61.00 169 ALA A CA 1
ATOM 1320 C C . ALA A 1 169 ? -48.241 27.703 7.910 1.00 61.00 169 ALA A C 1
ATOM 1322 O O . ALA A 1 169 ? -48.219 26.475 7.814 1.00 61.00 169 ALA A O 1
ATOM 1323 N N . PRO A 1 170 ? -49.388 28.372 8.128 1.00 63.06 170 PRO A N 1
ATOM 1324 C CA . PRO A 1 170 ? -50.680 27.699 8.095 1.00 63.06 170 PRO A CA 1
ATOM 1325 C C . PRO A 1 170 ? -50.919 27.110 6.701 1.00 63.06 170 PRO A C 1
ATOM 1327 O O . PRO A 1 170 ? -50.684 27.781 5.692 1.00 63.06 170 PRO A O 1
ATOM 1330 N N . ASP A 1 171 ? -51.360 25.851 6.668 1.00 65.25 171 ASP A N 1
ATOM 1331 C CA . ASP A 1 171 ? -51.755 25.145 5.448 1.00 65.25 171 ASP A CA 1
ATOM 1332 C C . ASP A 1 171 ? -52.767 26.001 4.665 1.00 65.25 171 ASP A C 1
ATOM 1334 O O . ASP A 1 171 ? -53.749 26.465 5.255 1.00 65.25 171 ASP A O 1
ATOM 1338 N N . PRO A 1 172 ? -52.554 26.259 3.363 1.00 65.12 172 PRO A N 1
ATOM 1339 C CA . PRO A 1 172 ? -53.551 26.946 2.562 1.00 65.12 172 PRO A CA 1
ATOM 1340 C C . PRO A 1 172 ? -54.785 26.050 2.418 1.00 65.12 172 PRO A C 1
ATOM 1342 O O . PRO A 1 172 ? -54.678 24.910 1.962 1.00 65.12 172 PRO A O 1
ATOM 1345 N N . ASP A 1 173 ? -55.946 26.592 2.797 1.00 63.50 173 ASP A N 1
ATOM 1346 C CA . ASP A 1 173 ? -57.253 25.950 2.652 1.00 63.50 173 ASP A CA 1
ATOM 1347 C C . ASP A 1 173 ? -57.408 25.338 1.253 1.00 63.50 173 ASP A C 1
ATOM 1349 O O . ASP A 1 173 ? -57.277 26.011 0.222 1.00 63.50 173 ASP A O 1
ATOM 1353 N N . GLY A 1 174 ? -57.657 24.027 1.232 1.00 60.47 174 GLY A N 1
ATOM 1354 C CA . GLY A 1 174 ? -57.926 23.282 0.011 1.00 60.47 174 GLY A CA 1
ATOM 1355 C C . GLY A 1 174 ? -59.194 23.808 -0.669 1.00 60.47 174 GLY A C 1
ATOM 1356 O O . GLY A 1 174 ? -60.137 24.192 0.023 1.00 60.47 174 GLY A O 1
ATOM 1357 N N . PRO A 1 175 ? -59.245 23.843 -2.012 1.00 66.56 175 PRO A N 1
ATOM 1358 C CA . PRO A 1 175 ? -60.422 24.330 -2.712 1.00 66.56 175 PRO A CA 1
ATOM 1359 C C . PRO A 1 175 ? -61.629 23.442 -2.396 1.00 66.56 175 PRO A C 1
ATOM 1361 O O . PRO A 1 175 ? -61.630 22.243 -2.686 1.00 66.56 175 PRO A O 1
ATOM 1364 N N . GLU A 1 176 ? -62.632 24.072 -1.787 1.00 61.06 176 GLU A N 1
ATOM 1365 C CA . GLU A 1 176 ? -63.966 23.530 -1.572 1.00 61.06 176 GLU A CA 1
ATOM 1366 C C . GLU A 1 176 ? -64.640 23.145 -2.898 1.00 61.06 176 GLU A C 1
ATOM 1368 O O . GLU A 1 176 ? -64.346 23.682 -3.969 1.00 61.06 176 GL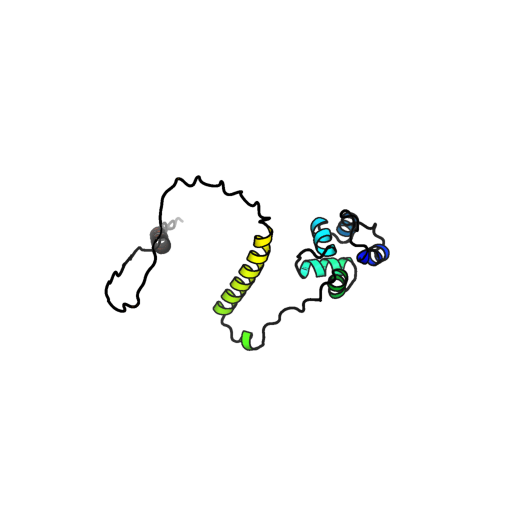U A O 1
ATOM 1373 N N . ASP A 1 177 ? -65.552 22.185 -2.770 1.00 56.72 177 ASP A N 1
ATOM 1374 C CA . ASP A 1 177 ? -66.390 21.566 -3.790 1.00 56.72 177 ASP A CA 1
ATOM 1375 C C . ASP A 1 177 ? -66.929 22.495 -4.892 1.00 56.72 177 ASP A C 1
ATOM 1377 O O . ASP A 1 177 ? -67.356 23.627 -4.664 1.00 56.72 177 ASP A O 1
ATOM 1381 N N . GLY A 1 178 ? -67.054 21.933 -6.096 1.00 54.47 178 GLY A N 1
ATOM 1382 C CA . GLY A 1 178 ? -67.762 22.562 -7.206 1.00 54.47 178 GLY A CA 1
ATOM 1383 C C . GLY A 1 178 ? -68.180 21.552 -8.267 1.00 54.47 178 GLY A C 1
ATOM 1384 O O . GLY A 1 178 ? -67.381 21.211 -9.134 1.00 54.47 178 GLY A O 1
ATOM 1385 N N . ALA A 1 179 ? -69.422 21.085 -8.126 1.00 52.44 179 ALA A N 1
ATOM 1386 C CA . ALA A 1 179 ? -70.212 20.217 -9.005 1.00 52.44 179 ALA A CA 1
ATOM 1387 C C . ALA A 1 179 ? -70.238 20.599 -10.497 1.00 52.44 179 ALA A C 1
ATOM 1389 O O . ALA A 1 179 ? -70.137 21.805 -10.819 1.00 52.44 179 ALA A O 1
#

Solvent-accessible surface area (backbone atoms only — not comparable to full-atom values): 11905 Å² total; per-residue (Å²): 133,79,63,87,84,40,66,59,73,88,52,46,67,59,31,63,72,71,72,44,65,88,35,39,58,52,48,14,66,76,52,75,45,60,40,66,58,45,47,33,51,65,69,54,44,92,70,55,72,66,60,46,40,56,50,16,60,57,69,74,50,58,48,58,55,55,26,52,72,46,75,40,79,68,78,73,81,89,72,78,60,78,71,61,72,73,53,50,75,67,55,54,48,51,53,52,50,51,53,49,50,55,52,49,50,61,57,53,66,66,74,58,75,79,76,80,76,82,78,76,84,77,81,83,79,88,81,86,82,91,85,84,89,79,83,82,88,84,83,91,81,84,87,84,88,76,88,75,84,72,93,66,83,50,71,73,60,54,54,53,55,58,55,62,70,68,66,77,68,79,79,77,81,73,86,73,90,80,135

Secondary structure (DSSP, 8-state):
---TTS--GGGHHHHHHHT--SSHHHHHHHHT--HHHHHHHHTT----HHHHHHHHHHHTS-HHHHHHHHTPPP----PPPGGGGG--HHHHHHHHHHHHHHHHHHHHTTS-------------------------------------------HHHHHHHHHHHTS-PPPP-PPP---

Foldseek 3Di:
DDDLQFFPPLCVVLCVVVVFDGGLVRLCVQLVHDSVLSSCQSQLHDDDLVSLVSSCVSSVHDSCVSCVSNVHHDDDPDDDPPCCVVDDPVRVVVVVVVVVVVVVCVVVVVVPPDPPDPDDPDDDDDDDDDDDDDDDDDDDDDDDDDDDDPPDDPVVNVVVVVVVVVPPDPDPDDDDDDD

Nearest PDB structures (foldseek):
  2cro-assembly1_A  TM=6.612E-01  e=7.266E-02  Phage 434
  1r69-assembly1_A  TM=6.497E-01  e=7.266E-02  Phage 434
  1pra-assembly1_A  TM=6.386E-01  e=1.301E-01  Phage 434
  2or1-assembly1_R  TM=6.372E-01  e=1.846E-01  Phage 434
  2r63-assembly1_A  TM=6.436E-01  e=3.504E-01  Phage 434